Protein AF-A0A0N4ZTX1-F1 (afdb_monomer_lite)

Secondary structure (DSSP, 8-state):
--GGGS-HHHHHHHHTTS-HHHHHHHHTT-HHHHHHHHHTHHHHTTEEEEEEEEEE-SS-EEEEEEEEEEETTEEEEEEEEEEE-SHHHHHHHHHH--GGG--EEEEEESSS-HHHHHHHTT--GGG--EEEEEEEEEESS--TTHHHHHHHTTS-EEEEEEEEEEE-TTS-EEEEEEEEE-TT---HHHHHHHHHHHHHEEEE-SSTT-TTSTTS---EE-GGG-EESSHHHHHHHHHHHHTT-HHHHHHHHH---HHHHHHHHHT-TT--HHHHHHHHHHHHHHHHHHHTTSTTHHHHHHHTTB-TTS-BPEEEE-S--TTTS-EEEE---SSS---EEEESS--HHHHHHHHHHHHHHHHHHHHHHTT-

InterPro domains:
  IPR001810 F-box domain [PF00646] (4-36)
  IPR001810 F-box domain [PS50181] (1-47)
  IPR012816 NADAR [PF08719] (211-360)
  IPR012816 NADAR [cd15457] (193-358)
  IPR036047 F-box-like domain superfamily [SSF81383] (3-50)
  IPR037238 YbiA-like superfamily [G3DSA:1.10.357.40] (193-372)
  IPR037238 YbiA-like superfamily [SSF143990] (198-360)

Foldseek 3Di:
DDPVPDDLVVVLVLLLLADPVVLVVQLVPDVVSVCSCVVCVLVSNQWAFAEWEWADDPQKIKIKTWTWGPDDPDTDIDIDIDIPPDLVSVLSNLQGHQLQRYQEYEYHEAALCPNVVVSCPPRQLCSNAYLRYEYEYEYQYNNPCVLVNCVSNQDNHQKYWYWHWHQDPVRDTHTLFIDIDHGDPSFSVQVVLSVVVRVQAAEDALDQPDLLHQLDQDFFQDPPRQTDRGLLLQLLLVLLVVQVVVVLNVVSSVDPDSVVNVVSSVVRPNDDPVSCVVCNLVSSLVSVLRSCVDPPNVVCLQPSQQDPVRDGHFYAHCHCPLAQGWPQDQDDDPDDDTDRDRHRPHNSSRVSSVVSNVVSVVVVVVVVVVVD

Sequence (372 aa):
MTLDALPDEILLKIMGYLDGENCHNMSSMNKNFYNLYYNNFDIINKYIISTIIVEENLKNFLVTTSYVRRASRLNKYCTSKFNLENECTFRNLMKHVAYSNLDVFKILLNGNGEFFFDKLSPIDLSRLNGINLKLIIKTLERPNKLLNFLSSCQLSFNNISIEKYGLNEVGKIKDEFYVDIGLGCSDMDLFTNTIKFHELNIIYRNISDSLFSNLYPALLIGRFGVTFTCVEQMFQHRKAMHFKDYETATQIMDCTYPTKIIEMGKLARNYIDAKWNVVRENIMMEALKIKFKMSPFKEAIINYPIRNDGEIRTFLEGSGNKFWGTTIRTSGGLFGTEKIQVCGIKNVMGKMMDSIRENIVFKKKKKSHNNN

pLDDT: mean 71.55, std 16.0, range [30.88, 97.69]

Structure (mmCIF, N/CA/C/O backbone):
data_AF-A0A0N4ZTX1-F1
#
_entry.id   AF-A0A0N4ZTX1-F1
#
loop_
_atom_site.group_PDB
_atom_site.id
_atom_site.type_symbol
_atom_site.label_atom_id
_atom_site.label_alt_id
_atom_site.label_comp_id
_atom_site.label_asym_id
_atom_site.label_entity_id
_atom_site.label_seq_id
_atom_site.pdbx_PDB_ins_code
_atom_site.Cartn_x
_atom_site.Cartn_y
_atom_site.Cartn_z
_atom_site.occupancy
_atom_site.B_iso_or_equiv
_atom_site.auth_seq_id
_atom_site.auth_comp_id
_atom_site.auth_asym_id
_atom_site.auth_atom_id
_atom_site.pdbx_PDB_model_num
ATOM 1 N N . MET A 1 1 ? -33.036 11.342 36.923 1.00 45.50 1 MET A N 1
ATOM 2 C CA . MET A 1 1 ? -33.639 9.994 36.883 1.00 45.50 1 MET A CA 1
ATOM 3 C C . MET A 1 1 ? -32.587 9.031 37.398 1.00 45.50 1 MET A C 1
ATOM 5 O O . MET A 1 1 ? -31.468 9.087 36.903 1.00 45.50 1 MET A O 1
ATOM 9 N N . THR A 1 2 ? -32.875 8.277 38.452 1.00 45.75 2 THR A N 1
ATOM 10 C CA . THR A 1 2 ? -31.933 7.303 39.020 1.00 45.75 2 THR A CA 1
ATOM 11 C C . THR A 1 2 ? -31.980 6.006 38.198 1.00 45.75 2 THR A C 1
ATOM 13 O O . THR A 1 2 ? -32.962 5.759 37.498 1.00 45.75 2 THR A O 1
ATOM 16 N N . LEU A 1 3 ? -30.895 5.221 38.183 1.00 40.59 3 LEU A N 1
ATOM 17 C CA . LEU A 1 3 ? -30.750 4.049 37.300 1.00 40.59 3 LEU A CA 1
ATOM 18 C C . LEU A 1 3 ? -31.860 3.007 37.528 1.00 40.59 3 LEU A C 1
ATOM 20 O O . LEU A 1 3 ? -32.370 2.414 36.590 1.00 40.59 3 LEU A O 1
ATOM 24 N N . ASP A 1 4 ? -32.269 2.845 38.776 1.00 52.56 4 ASP A N 1
ATOM 25 C CA . ASP A 1 4 ? -33.361 2.009 39.275 1.00 52.56 4 ASP A CA 1
ATOM 26 C C . ASP A 1 4 ? -34.774 2.496 38.905 1.00 52.56 4 ASP A C 1
ATOM 28 O O . ASP A 1 4 ? -35.731 1.746 39.078 1.00 52.56 4 ASP A O 1
ATOM 32 N N . ALA A 1 5 ? -34.917 3.710 38.366 1.00 54.09 5 ALA A N 1
ATOM 33 C CA . ALA A 1 5 ? -36.181 4.225 37.836 1.00 54.09 5 ALA A CA 1
ATOM 34 C C . ALA A 1 5 ? -36.370 3.937 36.332 1.00 54.09 5 ALA A C 1
ATOM 36 O O . ALA A 1 5 ? -37.375 4.347 35.747 1.00 54.09 5 ALA A O 1
ATOM 37 N N . LEU A 1 6 ? -35.399 3.283 35.682 1.00 45.78 6 LEU A N 1
ATOM 38 C CA . LEU A 1 6 ? -35.511 2.879 34.282 1.00 45.78 6 LEU A CA 1
ATOM 39 C C . LEU A 1 6 ? -36.397 1.629 34.131 1.00 45.78 6 LEU A C 1
ATOM 41 O O . LEU A 1 6 ? -36.390 0.769 35.007 1.00 45.78 6 LEU A O 1
ATOM 45 N N . PRO A 1 7 ? -37.108 1.478 32.998 1.00 63.28 7 PRO A N 1
ATOM 46 C CA . PRO A 1 7 ? -37.838 0.254 32.685 1.00 63.28 7 PRO A CA 1
ATOM 47 C C . PRO A 1 7 ? -36.931 -0.984 32.660 1.00 63.28 7 PRO A C 1
ATOM 49 O O . PRO A 1 7 ? -35.831 -0.941 32.101 1.00 63.28 7 PRO A O 1
ATOM 52 N N . ASP A 1 8 ? -37.443 -2.108 33.159 1.00 60.09 8 ASP A N 1
ATOM 53 C CA . ASP A 1 8 ? -36.742 -3.398 33.231 1.00 60.09 8 ASP A CA 1
ATOM 54 C C . ASP A 1 8 ? -36.142 -3.842 31.890 1.00 60.09 8 ASP A C 1
ATOM 56 O O . ASP A 1 8 ? -35.043 -4.385 31.846 1.00 60.09 8 ASP A O 1
ATOM 60 N N . GLU A 1 9 ? -36.811 -3.561 30.768 1.00 60.12 9 GLU A N 1
ATOM 61 C CA . GLU A 1 9 ? -36.303 -3.900 29.432 1.00 60.12 9 GLU A CA 1
ATOM 62 C C . GLU A 1 9 ? -35.021 -3.122 29.072 1.00 60.12 9 GLU A C 1
ATOM 64 O O . GLU A 1 9 ? -34.116 -3.649 28.419 1.00 60.12 9 GLU A O 1
ATOM 69 N N . ILE A 1 10 ? -34.922 -1.865 29.515 1.00 50.19 10 ILE A N 1
ATOM 70 C CA . ILE A 1 10 ? -33.733 -1.028 29.324 1.00 50.19 10 ILE A CA 1
ATOM 71 C C . ILE A 1 10 ? -32.628 -1.489 30.275 1.00 50.19 10 ILE A C 1
ATOM 73 O O . ILE A 1 10 ? -31.477 -1.611 29.857 1.00 50.19 10 ILE A O 1
ATOM 77 N N . LEU A 1 11 ? -32.973 -1.814 31.521 1.00 59.00 11 LEU A N 1
ATOM 78 C CA . LEU A 1 11 ? -32.031 -2.344 32.505 1.00 59.00 11 LEU A CA 1
ATOM 79 C C . LEU A 1 11 ? -31.452 -3.698 32.088 1.00 59.00 11 LEU A C 1
ATOM 81 O O . LEU A 1 11 ? -30.245 -3.886 32.177 1.00 59.00 11 LEU A O 1
ATOM 85 N N . LEU A 1 12 ? -32.262 -4.603 31.538 1.00 66.88 12 LEU A N 1
ATOM 86 C CA . LEU A 1 12 ? -31.797 -5.885 31.002 1.00 66.88 12 LEU A CA 1
ATOM 87 C C . LEU A 1 12 ? -30.882 -5.715 29.794 1.00 66.88 12 LEU A C 1
ATOM 89 O O . LEU A 1 12 ? -29.890 -6.433 29.676 1.00 66.88 12 LEU A O 1
ATOM 93 N N . LYS A 1 13 ? -31.175 -4.746 28.917 1.00 61.38 13 LYS A N 1
ATOM 94 C CA . LYS A 1 13 ? -30.257 -4.374 27.834 1.00 61.38 13 LYS A CA 1
ATOM 95 C C . LYS A 1 13 ? -28.930 -3.887 28.408 1.00 61.38 13 LYS A C 1
ATOM 97 O O . LYS A 1 13 ? -27.899 -4.376 27.972 1.00 61.38 13 LYS A O 1
ATOM 102 N N . ILE A 1 14 ? -28.953 -2.992 29.400 1.00 61.06 14 ILE A N 1
ATOM 103 C CA . ILE A 1 14 ? -27.750 -2.482 30.079 1.00 61.06 14 ILE A CA 1
ATOM 104 C C . ILE A 1 14 ? -26.953 -3.626 30.718 1.00 61.06 14 ILE A C 1
ATOM 106 O O . ILE A 1 14 ? -25.754 -3.719 30.481 1.00 61.06 14 ILE A O 1
ATOM 110 N N . MET A 1 15 ? -27.609 -4.526 31.454 1.00 66.62 15 MET A N 1
ATOM 111 C CA . MET A 1 15 ? -26.981 -5.690 32.091 1.00 66.62 15 MET A CA 1
ATOM 112 C C . MET A 1 15 ? -26.387 -6.660 31.076 1.00 66.62 15 MET A C 1
ATOM 114 O O . MET A 1 15 ? -25.297 -7.166 31.291 1.00 66.62 15 MET A O 1
ATOM 118 N N . GLY A 1 16 ? -27.040 -6.864 29.931 1.00 64.25 16 GLY A N 1
ATOM 119 C CA . GLY A 1 16 ? -26.487 -7.664 28.837 1.00 64.25 16 GLY A CA 1
ATOM 120 C C . GLY A 1 16 ? -25.211 -7.089 28.205 1.00 64.25 16 GLY A C 1
ATOM 121 O O . GLY A 1 16 ? -24.551 -7.798 27.449 1.00 64.25 16 GLY A O 1
ATOM 122 N N . TYR A 1 17 ? -24.855 -5.830 28.493 1.00 55.81 17 TYR A N 1
ATOM 123 C CA . TYR A 1 17 ? -23.576 -5.227 28.099 1.00 55.81 17 TYR A CA 1
ATOM 124 C C . TYR A 1 17 ? -22.495 -5.327 29.180 1.00 55.81 17 TYR A C 1
ATOM 126 O O . TYR A 1 17 ? -21.353 -4.951 28.914 1.00 55.81 17 TYR A O 1
ATOM 134 N N . LEU A 1 18 ? -22.838 -5.798 30.382 1.00 58.00 18 LEU A N 1
ATOM 135 C CA . LEU A 1 18 ? -21.882 -5.991 31.462 1.00 58.00 18 LEU A CA 1
ATOM 136 C C . LEU A 1 18 ? -21.349 -7.425 31.437 1.00 58.00 18 LEU A C 1
ATOM 138 O O . LEU A 1 18 ? -22.095 -8.372 31.190 1.00 58.00 18 LEU A O 1
ATOM 142 N N . ASP A 1 19 ? -20.067 -7.603 31.743 1.00 53.75 19 ASP A N 1
ATOM 143 C CA . ASP A 1 19 ? -19.541 -8.929 32.062 1.00 53.75 19 ASP A CA 1
ATOM 144 C C . ASP A 1 19 ? -20.243 -9.554 33.291 1.00 53.75 19 ASP A C 1
ATOM 146 O O . ASP A 1 19 ? -20.924 -8.882 34.077 1.00 53.75 19 ASP A O 1
ATOM 150 N N . GLY A 1 20 ? -20.106 -10.875 33.443 1.00 58.50 20 GLY A N 1
ATOM 151 C CA . GLY A 1 20 ? -20.802 -11.627 34.494 1.00 58.50 20 GLY A CA 1
ATOM 152 C C . GLY A 1 20 ? -20.447 -11.171 35.914 1.00 58.50 20 GLY A C 1
ATOM 153 O O . GLY A 1 20 ? -21.294 -11.220 36.805 1.00 58.50 20 GLY A O 1
ATOM 154 N N . GLU A 1 21 ? -19.229 -10.667 36.123 1.00 59.12 21 GLU A N 1
ATOM 155 C CA . GLU A 1 21 ? -18.762 -10.158 37.415 1.00 59.12 21 GLU A CA 1
ATOM 156 C C . GLU A 1 21 ? -19.412 -8.809 37.756 1.00 59.12 21 GLU A C 1
ATOM 158 O O . GLU A 1 21 ? -19.938 -8.621 38.852 1.00 59.12 21 GLU A O 1
ATOM 163 N N . ASN A 1 22 ? -19.478 -7.884 36.798 1.00 62.19 22 ASN A N 1
ATOM 164 C CA . ASN A 1 22 ? -20.145 -6.598 36.967 1.00 62.19 22 ASN A CA 1
ATOM 165 C C . ASN A 1 22 ? -21.663 -6.747 37.086 1.00 62.19 22 ASN A C 1
ATOM 167 O O . ASN A 1 22 ? -22.275 -6.040 37.887 1.00 62.19 22 ASN A O 1
ATOM 171 N N . CYS A 1 23 ? -22.275 -7.685 36.358 1.00 66.00 23 CYS A N 1
ATOM 172 C CA . CYS A 1 23 ? -23.678 -8.039 36.566 1.00 66.00 23 CYS A CA 1
ATOM 173 C C . CYS A 1 23 ? -23.931 -8.551 37.987 1.00 66.00 23 CYS A C 1
ATOM 175 O O . CYS A 1 23 ? -24.900 -8.141 38.629 1.00 66.00 23 CYS A O 1
ATOM 177 N N . HIS A 1 24 ? -23.050 -9.419 38.491 1.00 62.69 24 HIS A N 1
ATOM 178 C CA . HIS A 1 24 ? -23.138 -9.934 39.851 1.00 62.69 24 HIS A CA 1
ATOM 179 C C . HIS A 1 24 ? -22.987 -8.809 40.885 1.00 62.69 24 HIS A C 1
ATOM 181 O O . HIS A 1 24 ? -23.810 -8.697 41.794 1.00 62.69 24 HIS A O 1
ATOM 187 N N . ASN A 1 25 ? -22.025 -7.904 40.699 1.00 72.44 25 ASN A N 1
ATOM 188 C CA . ASN A 1 25 ? -21.858 -6.734 41.562 1.00 72.44 25 ASN A CA 1
ATOM 189 C C . ASN A 1 25 ? -23.091 -5.820 41.527 1.00 72.44 25 ASN A C 1
ATOM 191 O O . ASN A 1 25 ? -23.574 -5.398 42.577 1.00 72.44 25 ASN A O 1
ATOM 195 N N . MET A 1 26 ? -23.664 -5.567 40.348 1.00 69.25 26 MET A N 1
ATOM 196 C CA . MET A 1 26 ? -24.882 -4.764 40.212 1.00 69.25 26 MET A CA 1
ATOM 197 C C . MET A 1 26 ? -26.087 -5.420 40.900 1.00 69.25 26 MET A C 1
ATOM 199 O O . MET A 1 26 ? -26.902 -4.729 41.511 1.00 69.25 26 MET A O 1
ATOM 203 N N . SER A 1 27 ? -26.161 -6.755 40.886 1.00 70.88 27 SER A N 1
ATOM 204 C CA . SER A 1 27 ? -27.192 -7.516 41.602 1.00 70.88 27 SER A CA 1
ATOM 205 C C . SER A 1 27 ? -27.146 -7.310 43.124 1.00 70.88 27 SER A C 1
ATOM 207 O O . SER A 1 27 ? -28.166 -7.454 43.790 1.00 70.88 27 SER A O 1
ATOM 209 N N . SER A 1 28 ? -25.994 -6.914 43.679 1.00 76.88 28 SER A N 1
ATOM 210 C CA . SER A 1 28 ? -25.832 -6.637 45.112 1.00 76.88 28 SER A CA 1
ATOM 211 C C . SER A 1 28 ? -26.247 -5.219 45.527 1.00 76.88 28 SER A C 1
ATOM 213 O O . SER A 1 28 ? -26.374 -4.944 46.717 1.00 76.88 28 SER A O 1
ATOM 215 N N . MET A 1 29 ? -26.497 -4.318 44.567 1.00 77.56 29 MET A N 1
ATOM 216 C CA . MET A 1 29 ? -26.801 -2.909 44.849 1.00 77.56 29 MET A CA 1
ATOM 217 C C . MET A 1 29 ? -28.202 -2.698 45.424 1.00 77.56 29 MET A C 1
ATOM 219 O O . MET A 1 29 ? -28.383 -1.874 46.318 1.00 77.56 29 MET A O 1
ATOM 223 N N . ASN A 1 30 ? -29.209 -3.406 44.904 1.00 79.06 30 ASN A N 1
ATOM 224 C CA . ASN A 1 30 ? -30.562 -3.384 45.451 1.00 79.06 30 ASN A CA 1
ATOM 225 C C . ASN A 1 30 ? -31.364 -4.629 45.037 1.00 79.06 30 ASN A C 1
ATOM 227 O O . ASN A 1 30 ? -30.989 -5.385 44.140 1.00 79.06 30 ASN A O 1
ATOM 231 N N . LYS A 1 31 ? -32.523 -4.806 45.679 1.00 73.94 31 LYS A N 1
ATOM 232 C CA . LYS A 1 31 ? -33.408 -5.958 45.465 1.00 73.94 31 LYS A CA 1
ATOM 233 C C . LYS A 1 31 ? -33.994 -6.028 44.046 1.00 73.94 31 LYS A C 1
ATOM 235 O O . LYS A 1 31 ? -34.274 -7.125 43.572 1.00 73.94 31 LYS A O 1
ATOM 240 N N . ASN A 1 32 ? -34.164 -4.891 43.366 1.00 73.44 32 ASN A N 1
ATOM 241 C CA . ASN A 1 32 ? -34.679 -4.863 41.998 1.00 73.44 32 ASN A CA 1
ATOM 242 C C . ASN A 1 32 ? -33.646 -5.439 41.017 1.00 73.44 32 ASN A C 1
ATOM 244 O O . ASN A 1 32 ? -33.947 -6.380 40.291 1.00 73.44 32 ASN A O 1
ATOM 248 N N . PHE A 1 33 ? -32.394 -4.974 41.077 1.00 70.44 33 PHE A N 1
ATOM 249 C CA . PHE A 1 33 ? -31.295 -5.501 40.262 1.00 70.44 33 PHE A CA 1
ATOM 250 C C . PHE A 1 33 ? -30.951 -6.951 40.587 1.00 70.44 33 PHE A C 1
ATOM 252 O O . PHE A 1 33 ? -30.633 -7.710 39.673 1.00 70.44 33 PHE A O 1
ATOM 259 N N . TYR A 1 34 ? -31.059 -7.351 41.857 1.00 73.88 34 TYR A N 1
ATOM 260 C CA . TYR A 1 34 ? -30.950 -8.753 42.255 1.00 73.88 34 TYR A CA 1
ATOM 261 C C . TYR A 1 34 ? -31.954 -9.617 41.484 1.00 73.88 34 TYR A C 1
ATOM 263 O O . TYR A 1 34 ? -31.572 -10.539 40.764 1.00 73.88 34 TYR A O 1
ATOM 271 N N . ASN A 1 35 ? -33.240 -9.273 41.570 1.00 73.50 35 ASN A N 1
ATOM 272 C CA . ASN A 1 35 ? -34.296 -10.018 40.893 1.00 73.50 35 ASN A CA 1
ATOM 273 C C . ASN A 1 35 ? -34.131 -9.974 39.370 1.00 73.50 35 ASN A C 1
ATOM 275 O O . ASN A 1 35 ? -34.282 -11.001 38.714 1.00 73.50 35 ASN A O 1
ATOM 279 N N . LEU A 1 36 ? -33.769 -8.819 38.804 1.00 72.69 36 LEU A N 1
ATOM 280 C CA . LEU A 1 36 ? -33.535 -8.672 37.369 1.00 72.69 36 LEU A CA 1
ATOM 281 C C . LEU A 1 36 ? -32.410 -9.591 36.879 1.00 72.69 36 LEU A C 1
ATOM 283 O O . LEU A 1 36 ? -32.586 -10.276 35.872 1.00 72.69 36 LEU A O 1
ATOM 287 N N . TYR A 1 37 ? -31.285 -9.632 37.604 1.00 69.12 37 TYR A N 1
ATOM 288 C CA . TYR A 1 37 ? -30.135 -10.473 37.282 1.00 69.12 37 TYR A CA 1
ATOM 289 C C . TYR A 1 37 ? -30.487 -11.955 37.344 1.00 69.12 37 TYR A C 1
ATOM 291 O O . TYR A 1 37 ? -30.299 -12.665 36.363 1.00 69.12 37 TYR A O 1
ATOM 299 N N . TYR A 1 38 ? -31.016 -12.427 38.476 1.00 67.50 38 TYR A N 1
ATOM 300 C CA . TYR A 1 38 ? -31.238 -13.857 38.686 1.00 67.50 38 TYR A CA 1
ATOM 301 C C . TYR A 1 38 ? -32.402 -14.400 37.847 1.00 67.50 38 TYR A C 1
ATOM 303 O O . TYR A 1 38 ? -32.284 -15.494 37.298 1.00 67.50 38 TYR A O 1
ATOM 311 N N . ASN A 1 39 ? -33.470 -13.620 37.634 1.00 74.38 39 ASN A N 1
ATOM 312 C CA . ASN A 1 39 ? -34.587 -14.032 36.770 1.00 74.38 39 ASN A CA 1
ATOM 313 C C . ASN A 1 39 ? -34.208 -14.073 35.283 1.00 74.38 39 ASN A C 1
ATOM 315 O O . ASN A 1 39 ? -34.899 -14.703 34.486 1.00 74.38 39 ASN A O 1
ATOM 319 N N . ASN A 1 40 ? -33.116 -13.407 34.901 1.00 67.12 40 ASN A N 1
ATOM 320 C CA . ASN A 1 40 ? -32.643 -13.336 33.523 1.00 67.12 40 ASN A CA 1
ATOM 321 C C . ASN A 1 40 ? -31.198 -13.832 33.390 1.00 67.12 40 ASN A C 1
ATOM 323 O O . ASN A 1 40 ? -30.544 -13.537 32.392 1.00 67.12 40 ASN A O 1
ATOM 327 N N . PHE A 1 41 ? -30.697 -14.606 34.356 1.00 61.75 41 PHE A N 1
ATOM 328 C CA . PHE A 1 41 ? -29.294 -15.027 34.430 1.00 61.75 41 PHE A CA 1
ATOM 329 C C . PHE A 1 41 ? -28.859 -15.769 33.163 1.00 61.75 41 PHE A C 1
ATOM 331 O O . PHE A 1 41 ? -27.823 -15.465 32.573 1.00 61.75 41 PHE A O 1
ATOM 338 N N . ASP A 1 42 ? -29.711 -16.677 32.684 1.00 52.41 42 ASP A N 1
ATOM 339 C CA . ASP A 1 42 ? -29.496 -17.440 31.452 1.00 52.41 42 ASP A CA 1
ATOM 340 C C . ASP A 1 42 ? -29.511 -16.578 30.190 1.00 52.41 42 ASP A C 1
ATOM 342 O O . ASP A 1 42 ? -29.004 -16.996 29.153 1.00 52.41 42 ASP A O 1
ATOM 346 N N . ILE A 1 43 ? -30.143 -15.408 30.239 1.00 56.38 43 ILE A N 1
ATOM 347 C CA . ILE A 1 43 ? -30.206 -14.451 29.135 1.00 56.38 43 ILE A CA 1
ATOM 348 C C . ILE A 1 43 ? -28.959 -13.566 29.191 1.00 56.38 43 ILE A C 1
ATOM 350 O O . ILE A 1 43 ? -28.273 -13.434 28.186 1.00 56.38 43 ILE A O 1
ATOM 354 N N . ILE A 1 44 ? -28.627 -13.040 30.368 1.00 60.06 44 ILE A N 1
ATOM 355 C CA . ILE A 1 44 ? -27.514 -12.119 30.616 1.00 60.06 44 ILE A CA 1
ATOM 356 C C . ILE A 1 44 ? -26.161 -12.805 30.370 1.00 60.06 44 ILE A C 1
ATOM 358 O O . ILE A 1 44 ? -25.356 -12.303 29.593 1.00 60.06 44 ILE A O 1
ATOM 362 N N . ASN A 1 45 ? -25.942 -14.011 30.904 1.00 55.69 45 ASN A N 1
ATOM 363 C CA . ASN A 1 45 ? -24.683 -14.753 30.734 1.00 55.69 45 ASN A CA 1
ATOM 364 C C . ASN A 1 45 ? -24.564 -15.517 29.397 1.00 55.69 45 ASN A C 1
ATOM 366 O O . ASN A 1 45 ? -23.567 -16.201 29.155 1.00 55.69 45 ASN A O 1
ATOM 370 N N . LYS A 1 46 ? -25.560 -15.427 28.499 1.00 56.16 46 LYS A N 1
ATOM 371 C CA . LYS A 1 46 ? -25.514 -16.058 27.163 1.00 56.16 46 LYS A CA 1
ATOM 372 C C . LYS A 1 46 ? -24.915 -15.186 26.075 1.00 56.16 46 LYS A C 1
ATOM 374 O O . LYS A 1 46 ? -24.686 -15.723 24.987 1.00 56.16 46 LYS A O 1
ATOM 379 N N . TYR A 1 47 ? -24.732 -13.894 26.325 1.00 55.53 47 TYR A N 1
ATOM 380 C CA . TYR A 1 47 ? -24.311 -12.938 25.313 1.00 55.53 47 TYR A CA 1
ATOM 381 C C . TYR A 1 47 ? -22.856 -12.553 25.517 1.00 55.53 47 TYR A C 1
ATOM 383 O O . TYR A 1 47 ? -22.496 -11.860 26.458 1.00 55.53 47 TYR A O 1
ATOM 391 N N . ILE A 1 48 ? -22.017 -13.018 24.599 1.00 63.66 48 ILE A N 1
ATOM 392 C CA . ILE A 1 48 ? -20.622 -12.602 24.516 1.00 63.66 48 ILE A CA 1
ATOM 393 C C . ILE A 1 48 ? -20.522 -11.635 23.343 1.00 63.66 48 ILE A C 1
ATOM 395 O O . ILE A 1 48 ? -20.818 -12.020 22.208 1.00 63.66 48 ILE A O 1
ATOM 399 N N . ILE A 1 49 ? -20.145 -10.385 23.617 1.00 66.88 49 ILE A N 1
ATOM 400 C CA . ILE A 1 49 ? -19.906 -9.383 22.576 1.00 66.88 49 ILE A CA 1
ATOM 401 C C . ILE A 1 49 ? -18.612 -9.758 21.861 1.00 66.88 49 ILE A C 1
ATOM 403 O O . ILE A 1 49 ? -17.533 -9.664 22.435 1.00 66.88 49 ILE A O 1
ATOM 407 N N . SER A 1 50 ? -18.732 -10.176 20.605 1.00 72.12 50 SER A N 1
ATOM 408 C CA . SER A 1 50 ? -17.598 -10.578 19.771 1.00 72.12 50 SER A CA 1
ATOM 409 C C . SER A 1 50 ? -17.102 -9.433 18.892 1.00 72.12 50 SER A C 1
ATOM 411 O O . SER A 1 50 ? -15.955 -9.423 18.453 1.00 72.12 50 SER A O 1
ATOM 413 N N . THR A 1 51 ? -17.958 -8.453 18.589 1.00 74.00 51 THR A N 1
ATOM 414 C CA . THR A 1 51 ? -17.589 -7.343 17.706 1.00 74.00 51 THR A CA 1
ATOM 415 C C . THR A 1 51 ? -18.233 -6.040 18.137 1.00 74.00 51 THR A C 1
ATOM 417 O O . THR A 1 51 ? -19.436 -5.995 18.393 1.00 74.00 51 THR A O 1
ATOM 420 N N . ILE A 1 52 ? -17.441 -4.972 18.137 1.00 77.81 52 ILE A N 1
ATOM 421 C CA . ILE A 1 52 ? -17.901 -3.594 18.297 1.00 77.81 52 ILE A CA 1
ATOM 422 C C . ILE A 1 52 ? -17.465 -2.817 17.057 1.00 77.81 52 ILE A C 1
ATOM 424 O O . ILE A 1 52 ? -16.287 -2.811 16.709 1.00 77.81 52 ILE A O 1
ATOM 428 N N . ILE A 1 53 ? -18.410 -2.162 16.389 1.00 76.00 53 ILE A N 1
ATOM 429 C CA . ILE A 1 53 ? -18.149 -1.224 15.295 1.00 76.00 53 ILE A CA 1
ATOM 430 C C . ILE A 1 53 ? -18.672 0.139 15.727 1.00 76.00 53 ILE A C 1
ATOM 432 O O . ILE A 1 53 ? -19.841 0.247 16.086 1.00 76.00 53 ILE A O 1
ATOM 436 N N . VAL A 1 54 ? -17.827 1.161 15.681 1.00 79.44 54 VAL A N 1
ATOM 437 C CA . VAL A 1 54 ? -18.194 2.554 15.944 1.00 79.44 54 VAL A CA 1
ATOM 438 C C . VAL A 1 54 ? -18.075 3.336 14.648 1.00 79.44 54 VAL A C 1
ATOM 440 O O . VAL A 1 54 ? -17.007 3.352 14.045 1.00 79.44 54 VAL A O 1
ATOM 443 N N . GLU A 1 55 ? -19.155 3.986 14.233 1.00 79.12 55 GLU A N 1
ATOM 444 C CA . GLU A 1 55 ? -19.200 4.831 13.040 1.00 79.12 55 GLU A CA 1
ATOM 445 C C . GLU A 1 55 ? -19.468 6.277 13.449 1.00 79.12 55 GLU A C 1
ATOM 447 O O . GLU A 1 55 ? -20.494 6.579 14.060 1.00 79.12 55 GLU A O 1
ATOM 452 N N . GLU A 1 56 ? -18.532 7.172 13.146 1.00 75.69 56 GLU A N 1
ATOM 453 C CA . GLU A 1 56 ? -18.655 8.607 13.386 1.00 75.69 56 GLU A CA 1
ATOM 454 C C . GLU A 1 56 ? -19.582 9.240 12.349 1.00 75.69 56 GLU A C 1
ATOM 456 O O . GLU A 1 56 ? -19.316 9.207 11.155 1.00 75.69 56 GLU A O 1
ATOM 461 N N . ASN A 1 57 ? -20.656 9.870 12.805 1.00 69.81 57 ASN A N 1
ATOM 462 C CA . ASN A 1 57 ? -21.511 10.754 12.019 1.00 69.81 57 ASN A CA 1
ATOM 463 C C . ASN A 1 57 ? -21.260 12.207 12.449 1.00 69.81 57 ASN A C 1
ATOM 465 O O . ASN A 1 57 ? -20.696 12.442 13.512 1.00 69.81 57 ASN A O 1
ATOM 469 N N . LEU A 1 58 ? -21.738 13.184 11.666 1.00 59.91 58 LEU A N 1
ATOM 470 C CA . LEU A 1 58 ? -21.457 14.627 11.824 1.00 59.91 58 LEU A CA 1
ATOM 471 C C . LEU A 1 58 ? -21.436 15.166 13.274 1.00 59.91 58 LEU A C 1
ATOM 473 O O . LEU A 1 58 ? -20.690 16.104 13.539 1.00 59.91 58 LEU A O 1
ATOM 477 N N . LYS A 1 59 ? -22.248 14.617 14.196 1.00 61.53 59 LYS A N 1
ATOM 478 C CA . LYS A 1 59 ? -22.228 14.941 15.642 1.00 61.53 59 LYS A CA 1
ATOM 479 C C . LYS A 1 59 ? -22.527 13.765 16.587 1.00 61.53 59 LYS A C 1
ATOM 481 O O . LYS A 1 59 ? -22.660 13.979 17.786 1.00 61.53 59 LYS A O 1
ATOM 486 N N . ASN A 1 60 ? -22.664 12.543 16.074 1.00 65.00 60 ASN A N 1
ATOM 487 C CA . ASN A 1 60 ? -23.121 11.369 16.831 1.00 65.00 60 ASN A CA 1
ATOM 488 C C . ASN A 1 60 ? -22.324 10.137 16.409 1.00 65.00 60 ASN A C 1
ATOM 490 O O . ASN A 1 60 ? -21.718 10.136 15.344 1.00 65.00 60 ASN A O 1
ATOM 494 N N . PHE A 1 61 ? -22.389 9.062 17.189 1.00 66.44 61 PHE A N 1
ATOM 495 C CA . PHE A 1 61 ? -21.817 7.778 16.785 1.00 66.44 61 PHE A CA 1
ATOM 496 C C . PHE A 1 61 ? -22.912 6.737 16.609 1.00 66.44 61 PHE A C 1
ATOM 498 O O . PHE A 1 61 ? -23.824 6.655 17.430 1.00 66.44 61 PHE A O 1
ATOM 505 N N . LEU A 1 62 ? -22.813 5.924 15.565 1.00 66.44 62 LEU A N 1
ATOM 506 C CA . LEU A 1 62 ? -23.591 4.700 15.449 1.00 66.44 62 LEU A CA 1
ATOM 507 C C . LEU A 1 62 ? -22.724 3.547 15.943 1.00 66.44 62 LEU A C 1
ATOM 509 O O . LEU A 1 62 ? -21.653 3.295 15.396 1.00 66.44 62 LEU A O 1
ATOM 513 N N . VAL A 1 63 ? -23.183 2.841 16.973 1.00 64.69 63 VAL A N 1
ATOM 514 C CA . VAL A 1 63 ? -22.498 1.639 17.451 1.00 64.69 63 VAL A CA 1
ATOM 515 C C . VAL A 1 63 ? -23.263 0.418 16.995 1.00 64.69 63 VAL A C 1
ATOM 517 O O . VAL A 1 63 ? -24.462 0.293 17.246 1.00 64.69 63 VAL A O 1
ATOM 520 N N . THR A 1 64 ? -22.550 -0.491 16.339 1.00 63.28 64 THR A N 1
ATOM 521 C CA . THR A 1 64 ? -23.039 -1.828 16.027 1.00 63.28 64 THR A CA 1
ATOM 522 C C . THR A 1 64 ? -22.303 -2.835 16.896 1.00 63.28 64 THR A C 1
ATOM 524 O O . THR A 1 64 ? -21.091 -3.000 16.765 1.00 63.28 64 THR A O 1
ATOM 527 N N . THR A 1 65 ? -23.028 -3.530 17.766 1.00 62.50 65 THR A N 1
ATOM 528 C CA . THR A 1 65 ? -22.493 -4.663 18.525 1.00 62.50 65 THR A CA 1
ATOM 529 C C . THR A 1 65 ? -22.968 -5.961 17.895 1.00 62.50 65 THR A C 1
ATOM 531 O O . THR A 1 65 ? -24.146 -6.112 17.570 1.00 62.50 65 THR A O 1
ATOM 534 N N . SER A 1 66 ? -22.051 -6.907 17.712 1.00 65.75 66 SER A N 1
ATOM 535 C CA . SER A 1 66 ? -22.402 -8.291 17.400 1.00 65.75 66 SER A CA 1
ATOM 536 C C . SER A 1 66 ? -22.117 -9.156 18.611 1.00 65.75 66 SER A C 1
ATOM 538 O O . SER A 1 66 ? -21.077 -9.002 19.255 1.00 65.75 66 SER A O 1
ATOM 540 N N . TYR A 1 67 ? -23.042 -10.055 18.920 1.00 65.88 67 TYR A N 1
ATOM 541 C CA . TYR A 1 67 ? -22.907 -10.963 20.047 1.00 65.88 67 TYR A CA 1
ATOM 542 C C . TYR A 1 67 ? -23.323 -12.378 19.669 1.00 65.88 67 TYR A C 1
ATOM 544 O O . TYR A 1 67 ? -24.222 -12.602 18.850 1.00 65.88 67 TYR A O 1
ATOM 552 N N . VAL A 1 68 ? -22.656 -13.344 20.293 1.00 58.78 68 VAL A N 1
ATOM 553 C CA . VAL A 1 68 ? -22.967 -14.762 20.139 1.00 58.78 68 VAL A CA 1
ATOM 554 C C . VAL A 1 68 ? -23.954 -15.146 21.226 1.00 58.78 68 VAL A C 1
ATOM 556 O O . VAL A 1 68 ? -23.632 -15.056 22.407 1.00 58.78 68 VAL A O 1
ATOM 559 N N . ARG A 1 69 ? -25.152 -15.594 20.833 1.00 56.25 69 ARG A N 1
ATOM 560 C CA . ARG A 1 69 ? -26.114 -16.203 21.758 1.00 56.25 69 ARG A CA 1
ATOM 561 C C . ARG A 1 69 ? -25.842 -17.699 21.844 1.00 56.25 69 ARG A C 1
ATOM 563 O O . ARG A 1 69 ? -26.098 -18.424 20.880 1.00 56.25 69 ARG A O 1
ATOM 570 N N . ARG A 1 70 ? -25.403 -18.189 23.006 1.00 52.53 70 ARG A N 1
ATOM 571 C CA . ARG A 1 70 ? -25.312 -19.640 23.260 1.00 52.53 70 ARG A CA 1
ATOM 572 C C . ARG A 1 70 ? -26.693 -20.233 23.551 1.00 52.53 70 ARG A C 1
ATOM 574 O O . ARG A 1 70 ? -27.044 -20.486 24.698 1.00 52.53 70 ARG A O 1
ATOM 581 N N . ALA A 1 71 ? -27.512 -20.452 22.527 1.00 46.47 71 ALA A N 1
ATOM 582 C CA . ALA A 1 71 ? -28.732 -21.250 22.651 1.00 46.47 71 ALA A CA 1
ATOM 583 C C . ALA A 1 71 ? -28.486 -22.644 22.056 1.00 46.47 71 ALA A C 1
ATOM 585 O O . ALA A 1 71 ? -28.150 -22.748 20.885 1.00 46.47 71 ALA A O 1
ATOM 586 N N . SER A 1 72 ? -28.608 -23.691 22.884 1.00 45.62 72 SER A N 1
ATOM 587 C CA . SER A 1 72 ? -28.728 -25.111 22.499 1.00 45.62 72 SER A CA 1
ATOM 588 C C . SER A 1 72 ? -28.120 -25.491 21.132 1.00 45.62 72 SER A C 1
ATOM 590 O O . SER A 1 72 ? -28.796 -25.443 20.106 1.00 45.62 72 SER A O 1
ATOM 592 N N . ARG A 1 73 ? -26.847 -25.912 21.141 1.00 48.16 73 ARG A N 1
ATOM 593 C CA . ARG A 1 73 ? -26.084 -26.514 20.021 1.00 48.16 73 ARG A CA 1
ATOM 594 C C . ARG A 1 73 ? -25.864 -25.671 18.748 1.00 48.16 73 ARG A C 1
ATOM 596 O O . ARG A 1 73 ? -25.086 -26.113 17.909 1.00 48.16 73 ARG A O 1
ATOM 603 N N . LEU A 1 74 ? -26.434 -24.470 18.609 1.00 46.88 74 LEU A N 1
ATOM 604 C CA . LEU A 1 74 ? -26.201 -23.582 17.459 1.00 46.88 74 LEU A CA 1
ATOM 605 C C . LEU A 1 74 ? -25.849 -22.162 17.925 1.00 46.88 74 LEU A C 1
ATOM 607 O O . LEU A 1 74 ? -26.655 -21.478 18.553 1.00 46.88 74 LEU A O 1
ATOM 611 N N . ASN A 1 75 ? -24.644 -21.695 17.587 1.00 51.62 75 ASN A N 1
ATOM 612 C CA . ASN A 1 75 ? -24.256 -20.300 17.797 1.00 51.62 75 ASN A CA 1
ATOM 613 C C . ASN A 1 75 ? -25.083 -19.411 16.861 1.00 51.62 75 ASN A C 1
ATOM 615 O O . ASN A 1 75 ? -24.911 -19.464 15.644 1.00 51.62 75 ASN A O 1
ATOM 619 N N . LYS A 1 76 ? -25.982 -18.592 17.417 1.00 52.50 76 LYS A N 1
ATOM 620 C CA . LYS A 1 76 ? -26.712 -17.582 16.643 1.00 52.50 76 LYS A CA 1
ATOM 621 C C . LYS A 1 76 ? -26.010 -16.235 16.794 1.00 52.50 76 LYS A C 1
ATOM 623 O O . LYS A 1 76 ? -25.888 -15.732 17.912 1.00 52.50 76 LYS A O 1
ATOM 628 N N . TYR A 1 77 ? -25.562 -15.676 15.673 1.00 56.41 77 TYR A N 1
ATOM 629 C CA . TYR A 1 77 ? -25.013 -14.325 15.603 1.00 56.41 77 TYR A CA 1
ATOM 630 C C . TYR A 1 77 ? -26.159 -13.321 15.524 1.00 56.41 77 TYR A C 1
ATOM 632 O O . TYR A 1 77 ? -27.028 -13.423 14.656 1.00 56.41 77 TYR A O 1
ATOM 640 N N . CYS A 1 78 ? -26.163 -12.363 16.441 1.00 56.62 78 CYS A N 1
ATOM 641 C CA . CYS A 1 78 ? -27.127 -11.274 16.470 1.00 56.62 78 CYS A CA 1
ATOM 642 C C . CYS A 1 78 ? -26.384 -9.940 16.393 1.00 56.62 78 CYS A C 1
ATOM 644 O O . CYS A 1 78 ? -25.267 -9.826 16.897 1.00 56.62 78 CYS A O 1
ATOM 646 N N . THR A 1 79 ? -27.020 -8.932 15.797 1.00 57.56 79 THR A N 1
ATOM 647 C CA . THR A 1 79 ? -26.478 -7.573 15.680 1.00 57.56 79 THR A CA 1
ATOM 648 C C . THR A 1 79 ? -27.449 -6.564 16.274 1.00 57.56 79 THR A C 1
ATOM 650 O O . THR A 1 79 ? -28.629 -6.582 15.921 1.00 57.56 79 THR A O 1
ATOM 653 N N . SER A 1 80 ? -26.953 -5.653 17.103 1.00 56.41 80 SER A N 1
ATOM 654 C CA . SER A 1 80 ? -27.709 -4.506 17.612 1.00 56.41 80 SER A CA 1
ATOM 655 C C . SER A 1 80 ? -27.068 -3.214 17.127 1.00 56.41 80 SER A C 1
ATOM 657 O O . SER A 1 80 ? -25.846 -3.102 17.120 1.00 56.41 80 SER A O 1
ATOM 659 N N . LYS A 1 81 ? -27.892 -2.237 16.736 1.00 57.78 81 LYS A N 1
ATOM 660 C CA . LYS A 1 81 ? -27.457 -0.895 16.333 1.00 57.78 81 LYS A CA 1
ATOM 661 C C . LYS A 1 81 ? -28.084 0.141 17.251 1.00 57.78 81 LYS A C 1
ATOM 663 O O . LYS A 1 81 ? -29.285 0.069 17.501 1.00 57.78 81 LYS A O 1
ATOM 668 N N . PHE A 1 82 ? -27.302 1.097 17.730 1.00 59.94 82 PHE A N 1
ATOM 669 C CA . PHE A 1 82 ? -27.824 2.193 18.540 1.00 59.94 82 PHE A CA 1
ATOM 670 C C . PHE A 1 82 ? -27.040 3.483 18.313 1.00 59.94 82 PHE A C 1
ATOM 672 O O . PHE A 1 82 ? -25.823 3.468 18.120 1.00 59.94 82 PHE A O 1
ATOM 679 N N . ASN A 1 83 ? -27.764 4.601 18.340 1.00 58.19 83 ASN A N 1
ATOM 680 C CA . ASN A 1 83 ? -27.178 5.932 18.285 1.00 58.19 83 ASN A CA 1
ATOM 681 C C . ASN A 1 83 ? -26.642 6.308 19.668 1.00 58.19 83 ASN A C 1
ATOM 683 O O . ASN A 1 83 ? -27.343 6.212 20.676 1.00 58.19 83 ASN A O 1
ATOM 687 N N . LEU A 1 84 ? -25.405 6.778 19.712 1.00 57.50 84 LEU A N 1
ATOM 688 C CA . LEU A 1 84 ? -24.816 7.411 20.880 1.00 57.50 84 LEU A CA 1
ATOM 689 C C . LEU A 1 84 ? -25.150 8.900 20.863 1.00 57.50 84 LEU A C 1
ATOM 691 O O . LEU A 1 84 ? -24.325 9.729 20.483 1.00 57.50 84 LEU A O 1
ATOM 695 N N . GLU A 1 85 ? -26.367 9.231 21.283 1.00 52.31 85 GLU A N 1
ATOM 696 C CA . GLU A 1 85 ? -26.726 10.612 21.633 1.00 52.31 85 GLU A CA 1
ATOM 697 C C . GLU A 1 85 ? -26.209 10.981 23.037 1.00 52.31 85 GLU A C 1
ATOM 699 O O . GLU A 1 85 ? -25.962 12.149 23.319 1.00 52.31 85 GLU A O 1
ATOM 704 N N . ASN A 1 86 ? -25.973 9.984 23.906 1.00 52.09 86 ASN A N 1
ATOM 705 C CA . ASN A 1 86 ? -25.604 10.170 25.312 1.00 52.09 86 ASN A CA 1
ATOM 706 C C . ASN A 1 86 ? -24.223 9.567 25.635 1.00 52.09 86 ASN A C 1
ATOM 708 O O . ASN A 1 86 ? -23.991 8.372 25.435 1.00 52.09 86 ASN A O 1
ATOM 712 N N . GLU A 1 87 ? -23.311 10.376 26.186 1.00 51.78 87 GLU A N 1
ATOM 713 C CA . GLU A 1 87 ? -21.923 9.987 26.514 1.00 51.78 87 GLU A CA 1
ATOM 714 C C . GLU A 1 87 ? -21.836 8.818 27.509 1.00 51.78 87 GLU A C 1
ATOM 716 O O . GLU A 1 87 ? -20.900 8.020 27.468 1.00 51.78 87 GLU A O 1
ATOM 721 N N . CYS A 1 88 ? -22.845 8.681 28.373 1.00 51.03 88 CYS A N 1
ATOM 722 C CA . CYS A 1 88 ? -22.916 7.647 29.403 1.00 51.03 88 CYS A CA 1
ATOM 723 C C . CYS A 1 88 ? -23.023 6.228 28.812 1.00 51.03 88 CYS A C 1
ATOM 725 O O . CYS A 1 88 ? -22.367 5.308 29.294 1.00 51.03 88 CYS A O 1
ATOM 727 N N . THR A 1 89 ? -23.778 6.037 27.724 1.00 54.62 89 THR A N 1
ATOM 728 C CA . THR A 1 89 ? -24.037 4.704 27.148 1.00 54.62 89 THR A CA 1
ATOM 729 C C . THR A 1 89 ? -22.782 4.087 26.532 1.00 54.62 89 THR A C 1
ATOM 731 O O . THR A 1 89 ? -22.517 2.902 26.723 1.00 54.62 89 THR A O 1
ATOM 734 N N . PHE A 1 90 ? -21.969 4.889 25.838 1.00 58.75 90 PHE A N 1
ATOM 735 C CA . PHE A 1 90 ? -20.700 4.419 25.277 1.00 58.75 90 PHE A CA 1
ATOM 736 C C . PHE A 1 90 ? -19.666 4.140 26.362 1.00 58.75 90 PHE A C 1
ATOM 738 O O . PHE A 1 90 ? -19.008 3.104 26.335 1.00 58.75 90 PHE A O 1
ATOM 745 N N . ARG A 1 91 ? -19.555 5.044 27.346 1.00 59.72 91 ARG A N 1
ATOM 746 C CA . ARG A 1 91 ? -18.662 4.863 28.494 1.00 59.72 91 ARG A CA 1
ATOM 747 C C . ARG A 1 91 ? -19.000 3.598 29.264 1.00 59.72 91 ARG A C 1
ATOM 749 O O . ARG A 1 91 ? -18.091 2.854 29.599 1.00 59.72 91 ARG A O 1
ATOM 756 N N . ASN A 1 92 ? -20.282 3.320 29.487 1.00 59.50 92 ASN A N 1
ATOM 757 C CA . ASN A 1 92 ? -20.715 2.104 30.169 1.00 59.50 92 ASN A CA 1
ATOM 758 C C . ASN A 1 92 ? -20.426 0.849 29.339 1.00 59.50 92 ASN A C 1
ATOM 760 O O . ASN A 1 92 ? -19.917 -0.118 29.895 1.00 59.50 92 ASN A O 1
ATOM 764 N N . LEU A 1 93 ? -20.659 0.876 28.020 1.00 63.75 93 LEU A N 1
ATOM 765 C CA . LEU A 1 93 ? -20.265 -0.225 27.136 1.00 63.75 93 LEU A CA 1
ATOM 766 C C . LEU A 1 93 ? -18.759 -0.501 27.260 1.00 63.75 93 LEU A C 1
ATOM 768 O O . LEU A 1 93 ? -18.360 -1.593 27.639 1.00 63.75 93 LEU A O 1
ATOM 772 N N . MET A 1 94 ? -17.915 0.501 27.015 1.00 64.94 94 MET A N 1
ATOM 773 C CA . MET A 1 94 ? -16.459 0.333 27.065 1.00 64.94 94 MET A CA 1
ATOM 774 C C . MET A 1 94 ? -15.948 0.016 28.483 1.00 64.94 94 MET A C 1
ATOM 776 O O . MET A 1 94 ? -14.940 -0.658 28.656 1.00 64.94 94 MET A O 1
ATOM 780 N N . LYS A 1 95 ? -16.630 0.452 29.541 1.00 62.09 95 LYS A N 1
ATOM 781 C CA . LYS A 1 95 ? -16.229 0.129 30.917 1.00 62.09 95 LYS A CA 1
ATOM 782 C C . LYS A 1 95 ? -16.462 -1.342 31.276 1.00 62.09 95 LYS A C 1
ATOM 784 O O . LYS A 1 95 ? -15.731 -1.873 32.113 1.00 62.09 95 LYS A O 1
ATOM 789 N N . HIS A 1 96 ? -17.476 -1.967 30.683 1.00 59.50 96 HIS A N 1
ATOM 790 C CA . HIS A 1 96 ? -18.002 -3.252 31.142 1.00 59.50 96 HIS A CA 1
ATOM 791 C C . HIS A 1 96 ? -17.947 -4.383 30.107 1.00 59.50 96 HIS A C 1
ATOM 793 O O . HIS A 1 96 ? -18.294 -5.519 30.426 1.00 59.50 96 HIS A O 1
ATOM 799 N N . VAL A 1 97 ? -17.480 -4.099 28.888 1.00 65.12 97 VAL A N 1
ATOM 800 C CA . VAL A 1 97 ? -17.136 -5.128 27.904 1.00 65.12 97 VAL A CA 1
ATOM 801 C C . VAL A 1 97 ? -15.948 -5.946 28.415 1.00 65.12 97 VAL A C 1
ATOM 803 O O . VAL A 1 97 ? -14.874 -5.411 28.687 1.00 65.12 97 VAL A O 1
ATOM 806 N N . ALA A 1 98 ? -16.122 -7.267 28.469 1.00 66.56 98 ALA A N 1
ATOM 807 C CA . ALA A 1 98 ? -15.021 -8.205 28.659 1.00 66.56 98 ALA A CA 1
ATOM 808 C C . ALA A 1 98 ? -14.166 -8.282 27.383 1.00 66.56 98 ALA A C 1
ATOM 810 O O . ALA A 1 98 ? -14.429 -9.087 26.489 1.00 66.56 98 ALA A O 1
ATOM 811 N N . TYR A 1 99 ? -13.134 -7.443 27.299 1.00 69.25 99 TYR A N 1
ATOM 812 C CA . TYR A 1 99 ? -12.257 -7.330 26.127 1.00 69.25 99 TYR A CA 1
ATOM 813 C C . TYR A 1 99 ? -11.524 -8.620 25.748 1.00 69.25 99 TYR A C 1
ATOM 815 O O . TYR A 1 99 ? -11.236 -8.835 24.574 1.00 69.25 99 TYR A O 1
ATOM 823 N N . SER A 1 100 ? -11.302 -9.518 26.709 1.00 66.25 100 SER A N 1
ATOM 824 C CA . SER A 1 100 ? -10.747 -10.856 26.474 1.00 66.25 100 SER A CA 1
ATOM 825 C C . SER A 1 100 ? -11.597 -11.720 25.535 1.00 66.25 100 SER A C 1
ATOM 827 O O . SER A 1 100 ? -11.073 -12.647 24.920 1.00 66.25 100 SER A O 1
ATOM 829 N N . ASN A 1 101 ? -12.889 -11.410 25.406 1.00 70.44 101 ASN A N 1
ATOM 830 C CA . ASN A 1 101 ? -13.827 -12.115 24.538 1.00 70.44 101 ASN A CA 1
ATOM 831 C C . ASN A 1 101 ? -14.159 -11.347 23.247 1.00 70.44 101 ASN A C 1
ATOM 833 O O . ASN A 1 101 ? -14.983 -11.810 22.456 1.00 70.44 101 ASN A O 1
ATOM 837 N N . LEU A 1 102 ? -13.569 -10.165 23.053 1.00 73.56 102 LEU A N 1
ATOM 838 C CA . LEU A 1 102 ? -13.813 -9.330 21.888 1.00 73.56 102 LEU A CA 1
ATOM 839 C C . LEU A 1 102 ? -12.864 -9.743 20.754 1.00 73.56 102 LEU A C 1
ATOM 841 O O . LEU A 1 102 ? -11.646 -9.647 20.887 1.00 73.56 102 LEU A O 1
ATOM 845 N N . ASP A 1 103 ? -13.420 -10.162 19.618 1.00 78.44 103 ASP A N 1
ATOM 846 C CA . ASP A 1 103 ? -12.632 -10.561 18.445 1.00 78.44 103 ASP A CA 1
ATOM 847 C C . ASP A 1 103 ? -12.237 -9.348 17.597 1.00 78.44 103 ASP A C 1
ATOM 849 O O . ASP A 1 103 ? -11.141 -9.284 17.038 1.00 78.44 103 ASP A O 1
ATOM 853 N N . VAL A 1 104 ? -13.150 -8.379 17.462 1.00 80.81 104 VAL A N 1
ATOM 854 C CA . VAL A 1 104 ? -12.975 -7.220 16.579 1.00 80.81 104 VAL A CA 1
ATOM 855 C C . VAL A 1 104 ? -13.492 -5.946 17.240 1.00 80.81 104 VAL A C 1
ATOM 857 O O . VAL A 1 104 ? -14.662 -5.851 17.612 1.00 80.81 104 VAL A O 1
ATOM 860 N N . PHE A 1 105 ? -12.644 -4.923 17.283 1.00 84.88 105 PHE A N 1
ATOM 861 C CA . PHE A 1 105 ? -13.032 -3.548 17.555 1.00 84.88 105 PHE A CA 1
ATOM 862 C C . PHE A 1 105 ? -12.717 -2.683 16.337 1.00 84.88 105 PHE A C 1
ATOM 864 O O . PHE A 1 105 ? -11.563 -2.519 15.954 1.00 84.88 105 PHE A O 1
ATOM 871 N N . LYS A 1 106 ? -13.753 -2.150 15.693 1.00 84.62 106 LYS A N 1
ATOM 872 C CA . LYS A 1 106 ? -13.634 -1.366 14.466 1.00 84.62 106 LYS A CA 1
ATOM 873 C C . LYS A 1 106 ? -14.135 0.056 14.684 1.00 84.62 106 LYS A C 1
ATOM 875 O O . LYS A 1 106 ? -15.220 0.252 15.216 1.00 84.62 106 LYS A O 1
ATOM 880 N N . ILE A 1 107 ? -13.368 1.035 14.230 1.00 85.00 107 ILE A N 1
ATOM 881 C CA . ILE A 1 107 ? -13.652 2.463 14.337 1.00 85.00 107 ILE A CA 1
ATOM 882 C C . ILE A 1 107 ? -13.643 3.033 12.916 1.00 85.00 107 ILE A C 1
ATOM 884 O O . ILE A 1 107 ? -12.689 2.833 12.169 1.00 85.00 107 ILE A O 1
ATOM 888 N N . LEU A 1 108 ? -14.725 3.695 12.527 1.00 82.00 108 LEU A N 1
ATOM 889 C CA . LEU A 1 108 ? -14.930 4.323 11.226 1.00 82.00 108 LEU A CA 1
ATOM 890 C C . LEU A 1 108 ? -15.109 5.828 11.457 1.00 82.00 108 LEU A C 1
ATOM 892 O O . LEU A 1 108 ? -16.120 6.248 12.011 1.00 82.00 108 LEU A O 1
ATOM 896 N N . LEU A 1 109 ? -14.108 6.617 11.075 1.00 81.69 109 LEU A N 1
ATOM 897 C CA . LEU A 1 109 ? -14.022 8.058 11.304 1.00 81.69 109 LEU A CA 1
ATOM 898 C C . LEU A 1 109 ? -14.267 8.818 9.999 1.00 81.69 109 LEU A C 1
ATOM 900 O O . LEU A 1 109 ? -13.672 8.509 8.964 1.00 81.69 109 LEU A O 1
ATOM 904 N N . ASN A 1 110 ? -15.114 9.844 10.063 1.00 74.00 110 ASN A N 1
ATOM 905 C CA . ASN A 1 110 ? -15.454 10.681 8.909 1.00 74.00 110 ASN A CA 1
ATOM 906 C C . ASN A 1 110 ? -14.579 11.946 8.805 1.00 74.00 110 ASN A C 1
ATOM 908 O O . ASN A 1 110 ? -14.722 12.723 7.865 1.00 74.00 110 ASN A O 1
ATOM 912 N N . GLY A 1 111 ? -13.653 12.142 9.742 1.00 72.44 111 GLY A N 1
ATOM 913 C CA . GLY A 1 111 ? -12.667 13.221 9.728 1.00 72.44 111 GLY A CA 1
ATOM 914 C C . GLY A 1 111 ? -11.380 12.785 10.415 1.00 72.44 111 GLY A C 1
ATOM 915 O O . GLY A 1 111 ? -10.953 11.645 10.270 1.00 72.44 111 GLY A O 1
ATOM 916 N N . ASN A 1 112 ? -10.761 13.675 11.188 1.00 69.50 112 ASN A N 1
ATOM 917 C CA . ASN A 1 112 ? -9.555 13.386 11.976 1.00 69.50 112 ASN A CA 1
ATOM 918 C C . ASN A 1 112 ? -9.846 12.633 13.303 1.00 69.50 112 ASN A C 1
ATOM 920 O O . ASN A 1 112 ? -8.935 12.411 14.107 1.00 69.50 112 ASN A O 1
ATOM 924 N N . GLY A 1 113 ? -11.109 12.275 13.560 1.00 74.75 113 GLY A N 1
ATOM 925 C CA . GLY A 1 113 ? -11.569 11.584 14.768 1.00 74.75 113 GLY A CA 1
ATOM 926 C C . GLY A 1 113 ? -11.467 12.387 16.062 1.00 74.75 113 GLY A C 1
ATOM 927 O O . GLY A 1 113 ? -11.544 11.798 17.137 1.00 74.75 113 GLY A O 1
ATOM 928 N N . GLU A 1 114 ? -11.265 13.705 16.001 1.00 77.25 114 GLU A N 1
ATOM 929 C CA . GLU A 1 114 ? -11.109 14.554 17.186 1.00 77.25 114 GLU A CA 1
ATOM 930 C C . GLU A 1 114 ? -12.293 14.414 18.149 1.00 77.25 114 GLU A C 1
ATOM 932 O O . GLU A 1 114 ? -12.091 14.126 19.329 1.00 77.25 114 GLU A O 1
ATOM 937 N N . PHE A 1 115 ? -13.516 14.479 17.617 1.00 75.06 115 PHE A N 1
ATOM 938 C CA . PHE A 1 115 ? -14.745 14.295 18.384 1.00 75.06 115 PHE A CA 1
ATOM 939 C C . PHE A 1 115 ? -14.830 12.905 19.037 1.00 75.06 115 PHE A C 1
ATOM 941 O O . PHE A 1 115 ? -15.240 12.786 20.191 1.00 75.06 115 PHE A O 1
ATOM 948 N N . PHE A 1 116 ? -14.408 11.849 18.334 1.00 79.00 116 PHE A N 1
ATOM 949 C CA . PHE A 1 116 ? -14.362 10.488 18.877 1.00 79.00 116 PHE A CA 1
ATOM 950 C C . PHE A 1 116 ? -13.367 10.347 20.030 1.00 79.00 116 PHE A C 1
ATOM 952 O O . PHE A 1 116 ? -13.731 9.880 21.113 1.00 79.00 116 PHE A O 1
ATOM 959 N N . PHE A 1 117 ? -12.118 10.762 19.816 1.00 79.62 117 PHE A N 1
ATOM 960 C CA . PHE A 1 117 ? -11.059 10.597 20.808 1.00 79.62 117 PHE A CA 1
ATOM 961 C C . PHE A 1 117 ? -11.289 11.457 22.057 1.00 79.62 117 PHE A C 1
ATOM 963 O O . PHE A 1 117 ? -10.954 11.016 23.155 1.00 79.62 117 PHE A O 1
ATOM 970 N N . ASP A 1 118 ? -11.920 12.627 21.930 1.00 77.62 118 ASP A N 1
ATOM 971 C CA . ASP A 1 118 ? -12.280 13.450 23.090 1.00 77.62 118 ASP A CA 1
ATOM 972 C C . ASP A 1 118 ? -13.324 12.786 23.984 1.00 77.62 118 ASP A C 1
ATOM 974 O O . ASP A 1 118 ? -13.206 12.825 25.209 1.00 77.62 118 ASP A O 1
ATOM 978 N N . LYS A 1 119 ? -14.306 12.093 23.398 1.00 72.75 119 LYS A N 1
ATOM 979 C CA . LYS A 1 119 ? -15.319 11.376 24.186 1.00 72.75 119 LYS A CA 1
ATOM 980 C C . LYS A 1 119 ? -14.777 10.152 24.916 1.00 72.75 119 LYS A C 1
ATOM 982 O O . LYS A 1 119 ? -15.368 9.745 25.924 1.00 72.75 119 LYS A O 1
ATOM 987 N N . LEU A 1 120 ? -13.674 9.583 24.429 1.00 69.88 120 LEU A N 1
ATOM 988 C CA . LEU A 1 120 ? -12.978 8.476 25.078 1.00 69.88 120 LEU A CA 1
ATOM 989 C C . LEU A 1 120 ? -12.231 8.901 26.342 1.00 69.88 120 LEU A C 1
ATOM 991 O O . LEU A 1 120 ? -12.014 8.056 27.195 1.00 69.88 120 LEU A O 1
ATOM 995 N N . SER A 1 121 ? -11.878 10.173 26.524 1.00 63.94 121 SER A N 1
ATOM 996 C CA . SER A 1 121 ? -11.309 10.642 27.793 1.00 63.94 121 SER A CA 1
ATOM 997 C C . SER A 1 121 ? -12.440 10.941 28.789 1.00 63.94 121 SER A C 1
ATOM 999 O O . SER A 1 121 ? -13.336 11.719 28.453 1.00 63.94 121 SER A O 1
ATOM 1001 N N . PRO A 1 122 ? -12.489 10.337 29.997 1.00 64.50 122 PRO A N 1
ATOM 1002 C CA . PRO A 1 122 ? -11.408 9.698 30.749 1.00 64.50 122 PRO A CA 1
ATOM 1003 C C . PRO A 1 122 ? -11.589 8.172 30.901 1.00 64.50 122 PRO A C 1
ATOM 1005 O O . PRO A 1 122 ? -11.355 7.624 31.976 1.00 64.50 122 PRO A O 1
ATOM 1008 N N . ILE A 1 123 ? -12.093 7.475 29.881 1.00 69.81 123 ILE A N 1
ATOM 1009 C CA . ILE A 1 123 ? -12.222 6.013 29.916 1.00 69.81 123 ILE A CA 1
ATOM 1010 C C . ILE A 1 123 ? -10.825 5.412 30.078 1.00 69.81 123 ILE A C 1
ATOM 1012 O O . ILE A 1 123 ? -9.912 5.720 29.315 1.00 69.81 123 ILE A O 1
ATOM 1016 N N . ASP A 1 124 ? -10.676 4.535 31.066 1.00 71.25 124 ASP A N 1
ATOM 1017 C CA . ASP A 1 124 ? -9.468 3.739 31.228 1.00 71.25 124 ASP A CA 1
ATOM 1018 C C . ASP A 1 124 ? -9.401 2.678 30.122 1.00 71.25 124 ASP A C 1
ATOM 1020 O O . ASP A 1 124 ? -10.056 1.634 30.178 1.00 71.25 124 ASP A O 1
ATOM 1024 N N . LEU A 1 125 ? -8.630 2.991 29.083 1.00 73.75 125 LEU A N 1
ATOM 1025 C CA . LEU A 1 125 ? -8.438 2.138 27.918 1.00 73.75 125 LEU A CA 1
ATOM 1026 C C . LEU A 1 125 ? -7.402 1.035 28.147 1.00 73.75 125 LEU A C 1
ATOM 1028 O O . LEU A 1 125 ? -7.286 0.163 27.294 1.00 73.75 125 LEU A O 1
ATOM 1032 N N . SER A 1 126 ? -6.712 0.995 29.295 1.00 71.69 126 SER A N 1
ATOM 1033 C CA . SER A 1 126 ? -5.741 -0.071 29.601 1.00 71.69 126 SER A CA 1
ATOM 1034 C C . SER A 1 126 ? -6.370 -1.468 29.589 1.00 71.69 126 SER A C 1
ATOM 1036 O O . SER A 1 126 ? -5.697 -2.467 29.340 1.00 71.69 126 SER A O 1
ATOM 1038 N N . ARG A 1 127 ? -7.688 -1.532 29.810 1.00 69.69 127 ARG A N 1
ATOM 1039 C CA . ARG A 1 127 ? -8.486 -2.758 29.743 1.00 69.69 127 ARG A CA 1
ATOM 1040 C C . ARG A 1 127 ? -8.728 -3.252 28.318 1.00 69.69 127 ARG A C 1
ATOM 1042 O O . ARG A 1 127 ? -9.040 -4.428 28.167 1.00 69.69 127 ARG A O 1
ATOM 1049 N N . LEU A 1 128 ? -8.582 -2.400 27.295 1.00 71.06 128 LEU A N 1
ATOM 1050 C CA . LEU A 1 128 ? -8.709 -2.737 25.869 1.00 71.06 128 LEU A CA 1
ATOM 1051 C C . LEU A 1 128 ? -7.480 -3.535 25.393 1.00 71.06 128 LEU A C 1
ATOM 1053 O O . LEU A 1 128 ? -6.766 -3.150 24.472 1.00 71.06 128 LEU A O 1
ATOM 1057 N N . ASN A 1 129 ? -7.242 -4.655 26.059 1.00 65.56 129 ASN A N 1
ATOM 1058 C CA . ASN A 1 129 ? -6.125 -5.556 25.874 1.00 65.56 129 ASN A CA 1
ATOM 1059 C C . ASN A 1 129 ? -6.702 -6.941 25.570 1.00 65.56 129 ASN A C 1
ATOM 1061 O O . ASN A 1 129 ? -7.536 -7.461 26.316 1.00 65.56 129 ASN A O 1
ATOM 1065 N N . GLY A 1 130 ? -6.281 -7.533 24.456 1.00 66.62 130 GLY A N 1
ATOM 1066 C CA . GLY A 1 130 ? -6.733 -8.854 24.067 1.00 66.62 130 GLY A CA 1
ATOM 1067 C C . GLY A 1 130 ? -5.813 -9.457 23.023 1.00 66.62 130 GLY A C 1
ATOM 1068 O O . GLY A 1 130 ? -5.782 -9.014 21.877 1.00 66.62 130 GLY A O 1
ATOM 1069 N N . ILE A 1 131 ? -5.143 -10.552 23.382 1.00 64.75 131 ILE A N 1
ATOM 1070 C CA . ILE A 1 131 ? -4.242 -11.283 22.476 1.00 64.75 131 ILE A CA 1
ATOM 1071 C C . ILE A 1 131 ? -4.935 -11.759 21.187 1.00 64.75 131 ILE A C 1
ATOM 1073 O O . ILE A 1 131 ? -4.271 -12.016 20.189 1.00 64.75 131 ILE A O 1
ATOM 1077 N N . ASN A 1 132 ? -6.271 -11.846 21.203 1.00 67.38 132 ASN A N 1
ATOM 1078 C CA . ASN A 1 132 ? -7.109 -12.218 20.064 1.00 67.38 132 ASN A CA 1
ATOM 1079 C C . ASN A 1 132 ? -7.832 -11.025 19.409 1.00 67.38 132 ASN A C 1
ATOM 1081 O O . ASN A 1 132 ? -8.363 -11.182 18.308 1.00 67.38 132 ASN A O 1
ATOM 1085 N N . LEU A 1 133 ? -7.801 -9.841 20.029 1.00 73.19 133 LEU A N 1
ATOM 1086 C CA . LEU A 1 133 ? -8.534 -8.655 19.598 1.00 73.19 133 LEU A CA 1
ATOM 1087 C C . LEU A 1 133 ? -7.891 -8.017 18.363 1.00 73.19 133 LEU A C 1
ATOM 1089 O O . LEU A 1 133 ? -6.712 -7.656 18.371 1.00 73.19 133 LEU A O 1
ATOM 1093 N N . LYS A 1 134 ? -8.689 -7.827 17.309 1.00 79.19 134 LYS A N 1
ATOM 1094 C CA . LYS A 1 134 ? -8.319 -7.049 16.121 1.00 79.19 134 LYS A CA 1
ATOM 1095 C C . LYS A 1 134 ? -8.855 -5.627 16.229 1.00 79.19 134 LYS A C 1
ATOM 1097 O O . LYS A 1 134 ? -10.068 -5.439 16.291 1.00 79.19 134 LYS A O 1
ATOM 1102 N N . LEU A 1 135 ? -7.971 -4.637 16.193 1.00 80.75 135 LEU A N 1
ATOM 1103 C CA . LEU A 1 135 ? -8.330 -3.223 16.147 1.00 80.75 135 LEU A CA 1
ATOM 1104 C C . LEU A 1 135 ? -8.252 -2.715 14.706 1.00 80.75 135 LEU A C 1
ATOM 1106 O O . LEU A 1 135 ? -7.197 -2.772 14.086 1.00 80.75 135 LEU A O 1
ATOM 1110 N N . ILE A 1 136 ? -9.357 -2.209 14.164 1.00 80.25 136 ILE A N 1
ATOM 1111 C CA . ILE A 1 136 ? -9.414 -1.663 12.802 1.00 80.25 136 ILE A CA 1
ATOM 1112 C C . ILE A 1 136 ? -9.852 -0.208 12.884 1.00 80.25 136 ILE A C 1
ATOM 1114 O O . ILE A 1 136 ? -10.949 0.068 13.354 1.00 80.25 136 ILE A O 1
ATOM 1118 N N . ILE A 1 137 ? -9.046 0.724 12.395 1.00 81.38 137 ILE A N 1
ATOM 1119 C CA . ILE A 1 137 ? -9.367 2.152 12.380 1.00 81.38 137 ILE A CA 1
ATOM 1120 C C . ILE A 1 137 ? -9.367 2.608 10.936 1.00 81.38 137 ILE A C 1
ATOM 1122 O O . ILE A 1 137 ? -8.328 2.582 10.286 1.00 81.38 137 ILE A O 1
ATOM 1126 N N . LYS A 1 138 ? -10.519 3.037 10.429 1.00 78.44 138 LYS A N 1
ATOM 1127 C CA . LYS A 1 138 ? -10.609 3.662 9.114 1.00 78.44 138 LYS A CA 1
ATOM 1128 C C . LYS A 1 138 ? -10.942 5.142 9.257 1.00 78.44 138 LYS A C 1
ATOM 1130 O O . LYS A 1 138 ? -11.782 5.481 10.081 1.00 78.44 138 LYS A O 1
ATOM 1135 N N . THR A 1 139 ? -10.287 6.011 8.494 1.00 75.94 139 THR A N 1
ATOM 1136 C CA . THR A 1 139 ? -10.376 7.469 8.674 1.00 75.94 139 THR A CA 1
ATOM 1137 C C . THR A 1 139 ? -10.253 8.241 7.359 1.00 75.94 139 THR A C 1
ATOM 1139 O O . THR A 1 139 ? -9.481 7.845 6.487 1.00 75.94 139 THR A O 1
ATOM 1142 N N . LEU A 1 140 ? -10.988 9.354 7.221 1.00 61.72 140 LEU A N 1
ATOM 1143 C CA . LEU A 1 140 ? -10.892 10.253 6.058 1.00 61.72 140 LEU A CA 1
ATOM 1144 C C . LEU A 1 140 ? -9.690 11.209 6.140 1.00 61.72 140 LEU A C 1
ATOM 1146 O O . LEU A 1 140 ? -9.043 11.522 5.139 1.00 61.72 140 LEU A O 1
ATOM 1150 N N . GLU A 1 141 ? -9.348 11.659 7.346 1.00 61.69 141 GLU A N 1
ATOM 1151 C CA . GLU A 1 141 ? -8.237 12.584 7.578 1.00 61.69 141 GLU A CA 1
ATOM 1152 C C . GLU A 1 141 ? -7.174 11.962 8.487 1.00 61.69 141 GLU A C 1
ATOM 1154 O O . GLU A 1 141 ? -7.357 10.874 9.034 1.00 61.69 141 GLU A O 1
ATOM 1159 N N . ARG A 1 142 ? -6.024 12.639 8.630 1.00 64.62 142 ARG A N 1
ATOM 1160 C CA . ARG A 1 142 ? -4.959 12.216 9.549 1.00 64.62 142 ARG A CA 1
ATOM 1161 C C . ARG A 1 142 ? -5.509 12.262 10.981 1.00 64.62 142 ARG A C 1
ATOM 1163 O O . ARG A 1 142 ? -5.846 13.350 11.445 1.00 64.62 142 ARG A O 1
ATOM 1170 N N . PRO A 1 143 ? -5.584 11.132 11.700 1.00 66.62 143 PRO A N 1
ATOM 1171 C CA . PRO A 1 143 ? -6.186 11.130 13.018 1.00 66.62 143 PRO A CA 1
ATOM 1172 C C . PRO A 1 143 ? -5.195 11.666 14.060 1.00 66.62 143 PRO A C 1
ATOM 1174 O O . PRO A 1 143 ? -4.255 10.984 14.468 1.00 66.62 143 PRO A O 1
ATOM 1177 N N . ASN A 1 144 ? -5.395 12.915 14.487 1.00 65.75 144 ASN A N 1
ATOM 1178 C CA . ASN A 1 144 ? -4.430 13.672 15.298 1.00 65.75 144 ASN A CA 1
ATOM 1179 C C . ASN A 1 144 ? -4.178 13.066 16.689 1.00 65.75 144 ASN A C 1
ATOM 1181 O O . ASN A 1 144 ? -3.072 13.167 17.215 1.00 65.75 144 ASN A O 1
ATOM 1185 N N . LYS A 1 145 ? -5.191 12.414 17.276 1.00 74.88 145 LYS A N 1
ATOM 1186 C CA . LYS A 1 145 ? -5.134 11.814 18.623 1.00 74.88 145 LYS A CA 1
ATOM 1187 C C . LYS A 1 145 ? -4.925 10.295 18.602 1.00 74.88 145 LYS A C 1
ATOM 1189 O O . LYS A 1 145 ? -4.923 9.671 19.658 1.00 74.88 145 LYS A O 1
ATOM 1194 N N . LEU A 1 146 ? -4.694 9.699 17.428 1.00 76.75 146 LEU A N 1
ATOM 1195 C CA . LEU A 1 146 ? -4.567 8.248 17.275 1.00 76.75 146 LEU A CA 1
ATOM 1196 C C . LEU A 1 146 ? -3.433 7.653 18.115 1.00 76.75 146 LEU A C 1
ATOM 1198 O O . LEU A 1 146 ? -3.632 6.651 18.790 1.00 76.75 146 LEU A O 1
ATOM 1202 N N . LEU A 1 147 ? -2.252 8.274 18.095 1.00 72.38 147 LEU A N 1
ATOM 1203 C CA . LEU A 1 147 ? -1.104 7.781 18.862 1.00 72.38 147 LEU A CA 1
ATOM 1204 C C . LEU A 1 147 ? -1.375 7.820 20.371 1.00 72.38 147 LEU A C 1
ATOM 1206 O O . LEU A 1 147 ? -1.049 6.865 21.068 1.00 72.38 147 LEU A O 1
ATOM 1210 N N . ASN A 1 148 ? -2.031 8.882 20.848 1.00 76.25 148 ASN A N 1
ATOM 1211 C CA . ASN A 1 148 ? -2.419 9.030 22.253 1.00 76.25 148 ASN A CA 1
ATOM 1212 C C . ASN A 1 148 ? -3.497 8.015 22.657 1.00 76.25 148 ASN A C 1
ATOM 1214 O O . ASN A 1 148 ? -3.480 7.482 23.763 1.00 76.25 148 ASN A O 1
ATOM 1218 N N . PHE A 1 149 ? -4.444 7.737 21.761 1.00 79.81 149 PHE A N 1
ATOM 1219 C CA . PHE A 1 149 ? -5.438 6.692 21.973 1.00 79.81 149 PHE A CA 1
ATOM 1220 C C . PHE A 1 149 ? -4.764 5.327 22.119 1.00 79.81 149 PHE A C 1
ATOM 1222 O O . PHE A 1 149 ? -4.995 4.629 23.097 1.00 79.81 149 PHE A O 1
ATOM 1229 N N . LEU A 1 150 ? -3.877 4.972 21.192 1.00 74.50 150 LEU A N 1
ATOM 1230 C CA . LEU A 1 150 ? -3.232 3.662 21.181 1.00 74.50 150 LEU A CA 1
ATOM 1231 C C . LEU A 1 150 ? -2.258 3.463 22.342 1.00 74.50 150 LEU A C 1
ATOM 1233 O O . LEU A 1 150 ? -2.218 2.368 22.903 1.00 74.50 150 LEU A O 1
ATOM 1237 N N . SER A 1 151 ? -1.543 4.514 22.759 1.00 72.69 151 SER A N 1
ATOM 1238 C CA . SER A 1 151 ? -0.720 4.469 23.974 1.00 72.69 151 SER A CA 1
ATOM 1239 C C . SER A 1 151 ? -1.554 4.220 25.228 1.00 72.69 151 SER A C 1
ATOM 1241 O O . SER A 1 151 ? -1.103 3.522 26.135 1.00 72.69 151 SER A O 1
ATOM 1243 N N . SER A 1 152 ? -2.794 4.715 25.255 1.00 76.12 152 SER A N 1
ATOM 1244 C CA . SER A 1 152 ? -3.729 4.487 26.360 1.00 76.12 152 SER A CA 1
ATOM 1245 C C . SER A 1 152 ? -4.256 3.046 26.414 1.00 76.12 152 SER A C 1
ATOM 1247 O O . SER A 1 152 ? -4.702 2.610 27.471 1.00 76.12 152 SER A O 1
ATOM 1249 N N . CYS A 1 153 ? -4.179 2.289 25.312 1.00 72.50 153 CYS A N 1
ATOM 1250 C CA . CYS A 1 153 ? -4.705 0.923 25.200 1.00 72.50 153 CYS A CA 1
ATOM 1251 C C . CYS A 1 153 ? -3.719 -0.198 25.597 1.00 72.50 153 CYS A C 1
ATOM 1253 O O . CYS A 1 153 ? -4.054 -1.366 25.443 1.00 72.50 153 CYS A O 1
ATOM 1255 N N . GLN A 1 154 ? -2.502 0.121 26.063 1.00 66.25 154 GLN A N 1
ATOM 1256 C CA . GLN A 1 154 ? -1.470 -0.863 26.466 1.00 66.25 154 GLN A CA 1
ATOM 1257 C C . GLN A 1 154 ? -1.235 -2.003 25.438 1.00 66.25 154 GLN A C 1
ATOM 1259 O O . GLN A 1 154 ? -1.275 -3.184 25.781 1.00 66.25 154 GLN A O 1
ATOM 1264 N N . LEU A 1 155 ? -0.999 -1.626 24.169 1.00 61.44 155 LEU A N 1
ATOM 1265 C CA . LEU A 1 155 ? -0.762 -2.457 22.966 1.00 61.44 155 LEU A CA 1
ATOM 1266 C C . LEU A 1 155 ? -0.548 -3.968 23.176 1.00 61.44 155 LEU A C 1
ATOM 1268 O O . LEU A 1 155 ? 0.565 -4.488 23.122 1.00 61.44 155 LEU A O 1
ATOM 1272 N N . SER A 1 156 ? -1.635 -4.710 23.316 1.00 63.31 156 SER A N 1
ATOM 1273 C CA . SER A 1 156 ? -1.612 -6.174 23.240 1.00 63.31 156 SER A CA 1
ATOM 1274 C C . SER A 1 156 ? -2.794 -6.620 22.400 1.00 63.31 156 SER A C 1
ATOM 1276 O O . SER A 1 156 ? -3.780 -7.165 22.882 1.00 63.31 156 SER A O 1
ATOM 1278 N N . PHE A 1 157 ? -2.692 -6.293 21.113 1.00 67.38 157 PHE A N 1
ATOM 1279 C CA . PHE A 1 157 ? -3.658 -6.644 20.082 1.00 67.38 157 PHE A CA 1
ATOM 1280 C C . PHE A 1 157 ? -3.109 -7.783 19.221 1.00 67.38 157 PHE A C 1
ATOM 1282 O O . PHE A 1 157 ? -1.905 -7.878 18.974 1.00 67.38 157 PHE A O 1
ATOM 1289 N N . ASN A 1 158 ? -4.012 -8.613 18.708 1.00 66.56 158 ASN A N 1
ATOM 1290 C CA . ASN A 1 158 ? -3.704 -9.619 17.6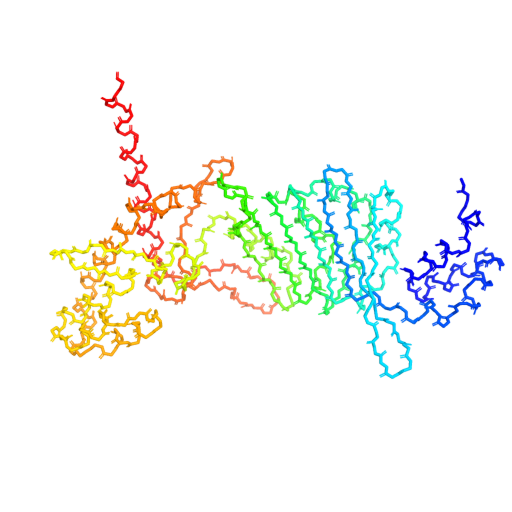90 1.00 66.56 158 ASN A CA 1
ATOM 1291 C C . ASN A 1 158 ? -3.278 -8.964 16.369 1.00 66.56 158 ASN A C 1
ATOM 1293 O O . ASN A 1 158 ? -2.369 -9.419 15.678 1.00 66.56 158 ASN A O 1
ATOM 1297 N N . ASN A 1 159 ? -3.985 -7.895 16.006 1.00 69.69 159 ASN A N 1
ATOM 1298 C CA . ASN A 1 159 ? -3.767 -7.138 14.785 1.00 69.69 159 ASN A CA 1
ATOM 1299 C C . ASN A 1 159 ? -4.248 -5.700 15.005 1.00 69.69 159 ASN A C 1
ATOM 1301 O O . ASN A 1 159 ? -5.331 -5.498 15.565 1.00 69.69 159 ASN A O 1
ATOM 1305 N N . ILE A 1 160 ? -3.468 -4.727 14.537 1.00 71.12 160 ILE A N 1
ATOM 1306 C CA . ILE A 1 160 ? -3.929 -3.349 14.366 1.00 71.12 160 ILE A CA 1
ATOM 1307 C C . ILE A 1 160 ? -3.859 -2.986 12.886 1.00 71.12 160 ILE A C 1
ATOM 1309 O O . ILE A 1 160 ? -2.773 -2.943 12.308 1.00 71.12 160 ILE A O 1
ATOM 1313 N N . SER A 1 161 ? -5.008 -2.649 12.307 1.00 71.56 161 SER A N 1
ATOM 1314 C CA . SER A 1 161 ? -5.123 -2.155 10.940 1.00 71.56 161 SER A CA 1
ATOM 1315 C C . SER A 1 161 ? -5.597 -0.705 10.940 1.00 71.56 161 SER A C 1
ATOM 1317 O O . SER A 1 161 ? -6.644 -0.389 11.503 1.00 71.56 161 SER A O 1
ATOM 1319 N N . ILE A 1 162 ? -4.830 0.190 10.319 1.00 72.00 162 ILE A N 1
ATOM 1320 C CA . ILE A 1 162 ? -5.196 1.594 10.123 1.00 72.00 162 ILE A CA 1
ATOM 1321 C C . ILE A 1 162 ? -5.304 1.864 8.631 1.00 72.00 162 ILE A C 1
ATOM 1323 O O . ILE A 1 162 ? -4.323 1.756 7.894 1.00 72.00 162 ILE A O 1
ATOM 1327 N N . GLU A 1 163 ? -6.490 2.269 8.202 1.00 72.19 163 GLU A N 1
ATOM 1328 C CA . GLU A 1 163 ? -6.796 2.587 6.817 1.00 72.19 163 GLU A CA 1
ATOM 1329 C C . GLU A 1 163 ? -7.181 4.064 6.704 1.00 72.19 163 GLU A C 1
ATOM 1331 O O . GLU A 1 163 ? -8.235 4.481 7.182 1.00 72.19 163 GLU A O 1
ATOM 1336 N N . LYS A 1 164 ? -6.353 4.884 6.054 1.00 69.06 164 LYS A N 1
ATOM 1337 C CA . LYS A 1 164 ? -6.815 6.201 5.610 1.00 69.06 164 LYS A CA 1
ATOM 1338 C C . LYS A 1 164 ? -7.416 6.034 4.228 1.00 69.06 164 LYS A C 1
ATOM 1340 O O . LYS A 1 164 ? -6.751 5.494 3.344 1.00 69.06 164 LYS A O 1
ATOM 1345 N N . TYR A 1 165 ? -8.615 6.543 4.021 1.00 64.25 165 TYR A N 1
ATOM 1346 C CA . TYR A 1 165 ? -9.209 6.660 2.700 1.00 64.25 165 TYR A CA 1
ATOM 1347 C C . TYR A 1 165 ? -9.453 8.134 2.382 1.00 64.25 165 TYR A C 1
ATOM 1349 O O . TYR A 1 165 ? -9.736 8.926 3.265 1.00 64.25 165 TYR A O 1
ATOM 1357 N N . GLY A 1 166 ? -9.290 8.525 1.128 1.00 55.66 166 GLY A N 1
ATOM 1358 C CA . GLY A 1 166 ? -9.644 9.842 0.618 1.00 55.66 166 GLY A CA 1
ATOM 1359 C C . GLY A 1 166 ? -10.899 9.765 -0.235 1.00 55.66 166 GLY A C 1
ATOM 1360 O O . GLY A 1 166 ? -11.315 8.688 -0.663 1.00 55.66 166 GLY A O 1
ATOM 1361 N N . LEU A 1 167 ? -11.493 10.917 -0.523 1.00 46.38 167 LEU A N 1
ATOM 1362 C CA . LEU A 1 167 ? -12.491 11.033 -1.580 1.00 46.38 167 LEU A CA 1
ATOM 1363 C C . LEU A 1 167 ? -11.779 11.460 -2.865 1.00 46.38 167 LEU A C 1
ATOM 1365 O O . LEU A 1 167 ? -10.973 12.387 -2.861 1.00 46.38 167 LEU A O 1
ATOM 1369 N N . ASN A 1 168 ? -12.051 10.776 -3.974 1.00 49.06 168 ASN A N 1
ATOM 1370 C CA . ASN A 1 168 ? -11.610 11.255 -5.278 1.00 49.06 168 ASN A CA 1
ATOM 1371 C C . ASN A 1 168 ? -12.430 12.488 -5.710 1.00 49.06 168 ASN A C 1
ATOM 1373 O O . ASN A 1 168 ? -13.413 12.853 -5.070 1.00 49.06 168 ASN A O 1
ATOM 1377 N N . GLU A 1 169 ? -12.060 13.103 -6.834 1.00 38.72 169 GLU A N 1
ATOM 1378 C CA . GLU A 1 169 ? -12.722 14.302 -7.388 1.00 38.72 169 GLU A CA 1
ATOM 1379 C C . GLU A 1 169 ? -14.229 14.111 -7.676 1.00 38.72 169 GLU A C 1
ATOM 1381 O O . GLU A 1 169 ? -14.948 15.079 -7.898 1.00 38.72 169 GLU A O 1
ATOM 1386 N N . VAL A 1 170 ? -14.719 12.866 -7.642 1.00 50.03 170 VAL A N 1
ATOM 1387 C CA . VAL A 1 170 ? -16.118 12.471 -7.872 1.00 50.03 170 VAL A CA 1
ATOM 1388 C C . VAL A 1 170 ? -16.802 12.016 -6.569 1.00 50.03 170 VAL A C 1
ATOM 1390 O O . VAL A 1 170 ? -17.879 11.426 -6.599 1.00 50.03 170 VAL A O 1
ATOM 1393 N N . GLY A 1 171 ? -16.173 12.230 -5.408 1.00 42.47 171 GLY A N 1
ATOM 1394 C CA . GLY A 1 171 ? -16.724 11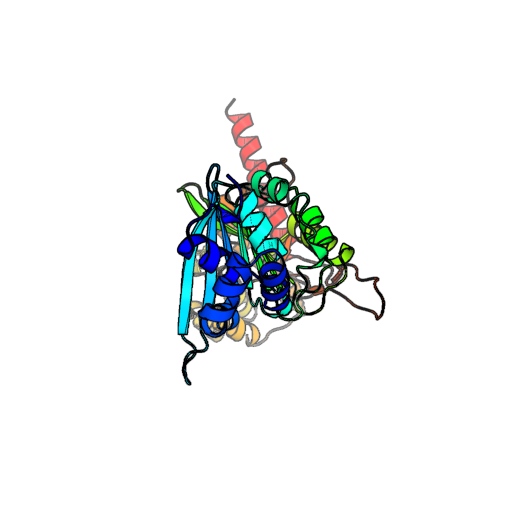.866 -4.101 1.00 42.47 171 GLY A CA 1
ATOM 1395 C C . GLY A 1 171 ? -16.728 10.363 -3.795 1.00 42.47 171 GLY A C 1
ATOM 1396 O O . GLY A 1 171 ? -17.444 9.934 -2.894 1.00 42.47 171 GLY A O 1
ATOM 1397 N N . LYS A 1 172 ? -15.960 9.536 -4.520 1.00 51.22 172 LYS A N 1
ATOM 1398 C CA . LYS A 1 172 ? -15.804 8.105 -4.201 1.00 51.22 172 LYS A CA 1
ATOM 1399 C C . LYS A 1 172 ? -14.613 7.860 -3.281 1.00 51.22 172 LYS A C 1
ATOM 1401 O O . LYS A 1 172 ? -13.539 8.414 -3.500 1.00 51.22 172 LYS A O 1
ATOM 1406 N N . ILE A 1 173 ? -14.807 6.956 -2.324 1.00 48.72 173 ILE A N 1
ATOM 1407 C CA . ILE A 1 173 ? -13.777 6.448 -1.412 1.00 48.72 173 ILE A CA 1
ATOM 1408 C C . ILE A 1 173 ? -12.627 5.818 -2.217 1.00 48.72 173 ILE A C 1
ATOM 1410 O O . ILE A 1 173 ? -12.856 4.996 -3.106 1.00 48.72 173 ILE A O 1
ATOM 1414 N N . LYS A 1 174 ? -11.395 6.210 -1.896 1.00 50.41 174 LYS A N 1
ATOM 1415 C CA . LYS A 1 174 ? -10.140 5.680 -2.430 1.00 50.41 174 LYS A CA 1
ATOM 1416 C C . LYS A 1 174 ? -9.192 5.418 -1.265 1.00 50.41 174 LYS A C 1
ATOM 1418 O O . LYS A 1 174 ? -8.948 6.327 -0.484 1.00 50.41 174 LYS A O 1
ATOM 1423 N N . ASP A 1 175 ? -8.606 4.232 -1.183 1.00 52.97 175 ASP A N 1
ATOM 1424 C CA . ASP A 1 175 ? -7.612 3.938 -0.148 1.00 52.97 175 ASP A CA 1
ATOM 1425 C C . ASP A 1 175 ? -6.365 4.813 -0.348 1.00 52.97 175 ASP A C 1
ATOM 1427 O O . ASP A 1 175 ? -5.758 4.828 -1.422 1.00 52.97 175 ASP A O 1
ATOM 1431 N N . GLU A 1 176 ? -6.003 5.583 0.677 1.00 51.16 176 GLU A N 1
ATOM 1432 C CA . GLU A 1 176 ? -4.852 6.489 0.671 1.00 51.16 176 GLU A CA 1
ATOM 1433 C C . GLU A 1 176 ? -3.649 5.925 1.431 1.00 51.16 176 GLU A C 1
ATOM 1435 O O . GLU A 1 176 ? -2.501 6.204 1.074 1.00 51.16 176 GLU A O 1
ATOM 1440 N N . PHE A 1 177 ? -3.906 5.145 2.481 1.00 60.31 177 PHE A N 1
ATOM 1441 C CA . PHE A 1 177 ? -2.899 4.621 3.39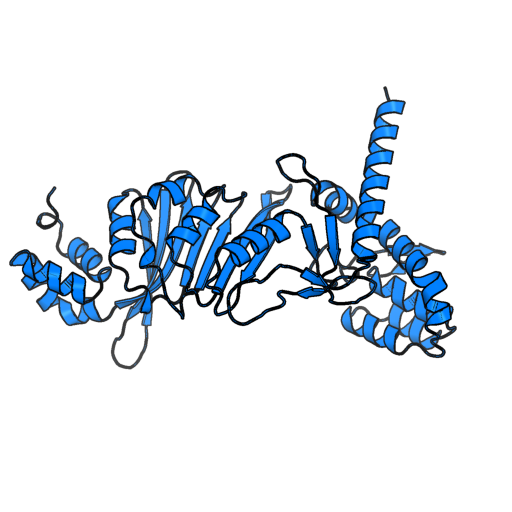8 1.00 60.31 177 PHE A CA 1
ATOM 1442 C C . PHE A 1 177 ? -3.422 3.359 4.077 1.00 60.31 177 PHE A C 1
ATOM 1444 O O . PHE A 1 177 ? -4.565 3.327 4.520 1.00 60.31 177 PHE A O 1
ATOM 1451 N N . TYR A 1 178 ? -2.566 2.351 4.193 1.00 60.44 178 TYR A N 1
ATOM 1452 C CA . TYR A 1 178 ? -2.857 1.106 4.891 1.00 60.44 178 TYR A CA 1
ATOM 1453 C C . TYR A 1 178 ? -1.642 0.721 5.734 1.00 60.44 178 TYR A C 1
ATOM 1455 O O . TYR A 1 178 ? -0.535 0.586 5.203 1.00 60.44 178 TYR A O 1
ATOM 1463 N N . VAL A 1 179 ? -1.847 0.559 7.037 1.00 61.56 179 VAL A N 1
ATOM 1464 C CA . VAL A 1 179 ? -0.871 -0.009 7.972 1.00 61.56 179 VAL A CA 1
ATOM 1465 C C . VAL A 1 179 ? -1.526 -1.208 8.632 1.00 61.56 179 VAL A C 1
ATOM 1467 O O . VAL A 1 179 ? -2.599 -1.072 9.203 1.00 61.56 179 VAL A O 1
ATOM 1470 N N . ASP A 1 180 ? -0.882 -2.366 8.543 1.00 59.34 180 ASP A N 1
ATOM 1471 C CA . ASP A 1 180 ? -1.284 -3.598 9.220 1.00 59.34 180 ASP A CA 1
ATOM 1472 C C . ASP A 1 180 ? -0.099 -4.082 10.043 1.00 59.34 180 ASP A C 1
ATOM 1474 O O . ASP A 1 180 ? 0.995 -4.301 9.512 1.00 59.34 180 ASP A O 1
ATOM 1478 N N . ILE A 1 181 ? -0.307 -4.172 11.349 1.00 58.00 181 ILE A N 1
ATOM 1479 C CA . ILE A 1 181 ? 0.697 -4.614 12.305 1.00 58.00 181 ILE A CA 1
ATOM 1480 C C . ILE A 1 181 ? 0.193 -5.931 12.877 1.00 58.00 181 ILE A C 1
ATOM 1482 O O . ILE A 1 181 ? -0.758 -5.972 13.660 1.00 58.00 181 ILE A O 1
ATOM 1486 N N . GLY A 1 182 ? 0.819 -7.013 12.412 1.00 52.72 182 GLY A N 1
ATOM 1487 C CA . GLY A 1 182 ? 0.524 -8.375 12.839 1.00 52.72 182 GLY A CA 1
ATOM 1488 C C . GLY A 1 182 ? 1.015 -8.691 14.256 1.00 52.72 182 GLY A C 1
ATOM 1489 O O . GLY A 1 182 ? 1.795 -7.943 14.843 1.00 52.72 182 GLY A O 1
ATOM 1490 N N . LEU A 1 183 ? 0.526 -9.829 14.762 1.00 48.97 183 LEU A N 1
ATOM 1491 C CA . LEU A 1 183 ? 0.758 -10.454 16.072 1.00 48.97 183 LEU A CA 1
ATOM 1492 C C . LEU A 1 183 ? 2.011 -9.984 16.836 1.00 48.97 183 LEU A C 1
ATOM 1494 O O . LEU A 1 183 ? 3.138 -10.225 16.407 1.00 48.97 183 LEU A O 1
ATOM 1498 N N . GLY A 1 184 ? 1.795 -9.441 18.041 1.00 49.94 184 GLY A N 1
ATOM 1499 C CA . GLY A 1 184 ? 2.825 -9.353 19.087 1.00 49.94 184 GLY A CA 1
ATOM 1500 C C . GLY A 1 184 ? 3.576 -8.025 19.220 1.00 49.94 184 GLY A C 1
ATOM 1501 O O . GLY A 1 184 ? 4.544 -7.964 19.974 1.00 49.94 184 GLY A O 1
ATOM 1502 N N . CYS A 1 185 ? 3.159 -6.953 18.541 1.00 48.91 185 CYS A N 1
ATOM 1503 C CA . CYS A 1 185 ? 3.797 -5.644 18.703 1.00 48.91 185 CYS A CA 1
ATOM 1504 C C . CYS A 1 185 ? 3.323 -4.941 19.991 1.00 48.91 185 CYS A C 1
ATOM 1506 O O . CYS A 1 185 ? 2.302 -4.258 19.981 1.00 48.91 185 CYS A O 1
ATOM 1508 N N . SER A 1 186 ? 4.079 -5.079 21.084 1.00 52.72 186 SER A N 1
ATOM 1509 C CA . SER A 1 186 ? 3.879 -4.328 22.339 1.00 52.72 186 SER A CA 1
ATOM 1510 C C . SER A 1 186 ? 4.685 -3.022 22.416 1.00 52.72 186 SER A C 1
ATOM 1512 O O . SER A 1 186 ? 4.655 -2.330 23.431 1.00 52.72 186 SER A O 1
ATOM 1514 N N . ASP A 1 187 ? 5.440 -2.692 21.364 1.00 57.91 187 ASP A N 1
ATOM 1515 C CA . ASP A 1 187 ? 6.350 -1.546 21.319 1.00 57.91 187 ASP A CA 1
ATOM 1516 C C . ASP A 1 187 ? 5.672 -0.325 20.666 1.00 57.91 187 ASP A C 1
ATOM 1518 O O . ASP A 1 187 ? 5.504 -0.241 19.443 1.00 57.91 187 ASP A O 1
ATOM 1522 N N . MET A 1 188 ? 5.262 0.631 21.507 1.00 58.81 188 MET A N 1
ATOM 1523 C CA . MET A 1 188 ? 4.644 1.893 21.085 1.00 58.81 188 MET A CA 1
ATOM 1524 C C . MET A 1 188 ? 5.567 2.755 20.217 1.00 58.81 188 MET A C 1
ATOM 1526 O O . MET A 1 188 ? 5.067 3.485 19.356 1.00 58.81 188 MET A O 1
ATOM 1530 N N . ASP A 1 189 ? 6.887 2.689 20.400 1.00 56.59 189 ASP A N 1
ATOM 1531 C CA . ASP A 1 189 ? 7.835 3.485 19.619 1.00 56.59 189 ASP A CA 1
ATOM 1532 C C . ASP A 1 189 ? 7.991 2.906 18.215 1.00 56.59 189 ASP A C 1
ATOM 1534 O O . ASP A 1 189 ? 7.944 3.651 17.232 1.00 56.59 189 ASP A O 1
ATOM 1538 N N . LEU A 1 190 ? 8.082 1.579 18.089 1.00 55.16 190 LEU A N 1
ATOM 1539 C CA . LEU A 1 190 ? 8.052 0.889 16.795 1.00 55.16 190 LEU A CA 1
ATOM 1540 C C . LEU A 1 190 ? 6.760 1.200 16.033 1.00 55.16 190 LEU A C 1
ATOM 1542 O O . LEU A 1 190 ? 6.789 1.559 14.850 1.00 55.16 190 LEU A O 1
ATOM 1546 N N . PHE A 1 191 ? 5.628 1.106 16.725 1.00 59.28 191 PHE A N 1
ATOM 1547 C CA . PHE A 1 191 ? 4.314 1.410 16.178 1.00 59.28 191 PHE A CA 1
ATOM 1548 C C . PHE A 1 191 ? 4.234 2.864 15.677 1.00 59.28 191 PHE A C 1
ATOM 1550 O O . PHE A 1 191 ? 3.877 3.132 14.525 1.00 59.28 191 PHE A O 1
ATOM 1557 N N . THR A 1 192 ? 4.664 3.814 16.508 1.00 60.78 192 THR A N 1
ATOM 1558 C CA . THR A 1 192 ? 4.667 5.246 16.187 1.00 60.78 192 THR A CA 1
ATOM 1559 C C . THR A 1 192 ? 5.614 5.569 15.031 1.00 60.78 192 THR A C 1
ATOM 1561 O O . THR A 1 192 ? 5.272 6.353 14.143 1.00 60.78 192 THR A O 1
ATOM 1564 N N . ASN A 1 193 ? 6.793 4.947 14.998 1.00 59.38 193 ASN A N 1
ATOM 1565 C CA . ASN A 1 193 ? 7.749 5.094 13.904 1.00 59.38 193 ASN A CA 1
ATOM 1566 C C . ASN A 1 193 ? 7.220 4.483 12.600 1.00 59.38 193 ASN A C 1
ATOM 1568 O O . ASN A 1 193 ? 7.482 5.041 11.536 1.00 59.38 193 ASN A O 1
ATOM 1572 N N . THR A 1 194 ? 6.431 3.406 12.664 1.00 58.88 194 THR A N 1
ATOM 1573 C CA . THR A 1 194 ? 5.790 2.778 11.492 1.00 58.88 194 THR A CA 1
ATOM 1574 C C . THR A 1 194 ? 4.759 3.695 10.874 1.00 58.88 194 THR A C 1
ATOM 1576 O O . THR A 1 194 ? 4.808 3.947 9.668 1.00 58.88 194 THR A O 1
ATOM 1579 N N . ILE A 1 195 ? 3.903 4.290 11.702 1.00 61.56 195 ILE A N 1
ATOM 1580 C CA . ILE A 1 195 ? 2.960 5.311 11.246 1.00 61.56 195 ILE A CA 1
ATOM 1581 C C . ILE A 1 195 ? 3.716 6.486 10.622 1.00 61.56 195 ILE A C 1
ATOM 1583 O O . ILE A 1 195 ? 3.461 6.816 9.466 1.00 61.56 195 ILE A O 1
ATOM 1587 N N . LYS A 1 196 ? 4.703 7.063 11.323 1.00 63.41 196 LYS A N 1
ATOM 1588 C CA . LYS A 1 196 ? 5.505 8.185 10.801 1.00 63.41 196 LYS A CA 1
ATOM 1589 C C . LYS A 1 196 ? 6.191 7.839 9.474 1.00 63.41 196 LYS A C 1
ATOM 1591 O O . LYS A 1 196 ? 6.194 8.647 8.551 1.00 63.41 196 LYS A O 1
ATOM 1596 N N . PHE A 1 197 ? 6.749 6.638 9.340 1.00 59.94 197 PHE A N 1
ATOM 1597 C CA . PHE A 1 197 ? 7.442 6.203 8.129 1.00 59.94 197 PHE A CA 1
ATOM 1598 C C . PHE A 1 197 ? 6.498 6.060 6.928 1.00 59.94 197 PHE A C 1
ATOM 1600 O O . PHE A 1 197 ? 6.816 6.549 5.840 1.00 59.94 197 PHE A O 1
ATOM 1607 N N . HIS A 1 198 ? 5.336 5.429 7.115 1.00 58.94 198 HIS A N 1
ATOM 1608 C CA . HIS A 1 198 ? 4.317 5.313 6.069 1.00 58.94 198 HIS A CA 1
ATOM 1609 C C . HIS A 1 198 ? 3.661 6.671 5.745 1.00 58.94 198 HIS A C 1
ATOM 1611 O O . HIS A 1 198 ? 3.235 6.902 4.617 1.00 58.94 198 HIS A O 1
ATOM 1617 N N . GLU A 1 199 ? 3.604 7.605 6.697 1.00 59.03 199 GLU A N 1
ATOM 1618 C CA . GLU A 1 199 ? 3.141 8.977 6.450 1.00 59.03 199 GLU A CA 1
ATOM 1619 C C . GLU A 1 199 ? 4.129 9.811 5.625 1.00 59.03 199 GLU A C 1
ATOM 1621 O O . GLU A 1 199 ? 3.714 10.730 4.918 1.00 59.03 199 GLU A O 1
ATOM 1626 N N . LEU A 1 200 ? 5.428 9.517 5.712 1.00 57.44 200 LEU A N 1
ATOM 1627 C CA . LEU A 1 200 ? 6.478 10.240 4.988 1.00 57.44 200 LEU A CA 1
ATOM 1628 C C . LEU A 1 200 ? 6.717 9.700 3.569 1.00 57.44 200 LEU A C 1
ATOM 1630 O O . LEU A 1 200 ? 7.256 10.412 2.721 1.00 57.44 200 LEU A O 1
ATOM 1634 N N . ASN A 1 201 ? 6.306 8.462 3.282 1.00 55.72 201 ASN A N 1
ATOM 1635 C CA . ASN A 1 201 ? 6.640 7.777 2.033 1.00 55.72 201 ASN A CA 1
ATOM 1636 C C . ASN A 1 201 ? 5.405 7.207 1.331 1.00 55.72 201 ASN A C 1
ATOM 1638 O O . ASN A 1 201 ? 4.537 6.613 1.962 1.00 55.72 201 ASN A O 1
ATOM 1642 N N . ILE A 1 202 ? 5.358 7.300 -0.000 1.00 60.03 202 ILE A N 1
ATOM 1643 C CA . ILE A 1 202 ? 4.421 6.501 -0.797 1.00 60.03 202 ILE A CA 1
ATOM 1644 C C . ILE A 1 202 ? 5.057 5.142 -1.035 1.00 60.03 202 ILE A C 1
ATOM 1646 O O . ILE A 1 202 ? 5.919 4.989 -1.900 1.00 60.03 202 ILE A O 1
ATOM 1650 N N . ILE A 1 203 ? 4.612 4.151 -0.274 1.00 58.69 203 ILE A N 1
ATOM 1651 C CA . ILE A 1 203 ? 5.030 2.765 -0.453 1.00 58.69 203 ILE A CA 1
ATOM 1652 C C . ILE A 1 203 ? 4.049 2.097 -1.410 1.00 58.69 203 ILE A C 1
ATOM 1654 O O . ILE A 1 203 ? 2.852 2.030 -1.139 1.00 58.69 203 ILE A O 1
ATOM 1658 N N . TYR A 1 204 ? 4.551 1.582 -2.526 1.00 55.59 204 TYR A N 1
ATOM 1659 C CA . TYR A 1 204 ? 3.766 0.765 -3.447 1.00 55.59 204 TYR A CA 1
ATOM 1660 C C . TYR A 1 204 ? 4.508 -0.530 -3.755 1.00 55.59 204 TYR A C 1
ATOM 1662 O O . TYR A 1 204 ? 5.731 -0.606 -3.659 1.00 55.59 204 TYR A O 1
ATOM 1670 N N . ARG A 1 205 ? 3.758 -1.572 -4.102 1.00 54.91 205 ARG A N 1
ATOM 1671 C CA . ARG A 1 205 ? 4.311 -2.823 -4.625 1.00 54.91 205 ARG A CA 1
ATOM 1672 C C . ARG A 1 205 ? 4.015 -2.884 -6.114 1.00 54.91 205 ARG A C 1
ATOM 1674 O O . ARG A 1 205 ? 2.943 -2.447 -6.538 1.00 54.91 205 ARG A O 1
ATOM 1681 N N . ASN A 1 206 ? 4.922 -3.456 -6.898 1.00 56.59 206 ASN A N 1
ATOM 1682 C CA . ASN A 1 206 ? 4.656 -3.767 -8.296 1.00 56.59 206 ASN A CA 1
ATOM 1683 C C . ASN A 1 206 ? 3.641 -4.928 -8.434 1.00 56.59 206 ASN A C 1
ATOM 1685 O O . ASN A 1 206 ? 4.011 -6.047 -8.776 1.00 56.59 206 ASN A O 1
ATOM 1689 N N . ILE A 1 207 ? 2.373 -4.650 -8.122 1.00 55.41 207 ILE A N 1
ATOM 1690 C CA . ILE A 1 207 ? 1.193 -5.522 -8.237 1.00 55.41 207 ILE A CA 1
ATOM 1691 C C . ILE A 1 207 ? 0.066 -4.755 -8.949 1.00 55.41 207 ILE A C 1
ATOM 1693 O O . ILE A 1 207 ? 0.014 -3.529 -8.863 1.00 55.41 207 ILE A O 1
ATOM 1697 N N . SER A 1 208 ? -0.840 -5.453 -9.639 1.00 52.19 208 SER A N 1
ATOM 1698 C CA . SER A 1 208 ? -1.812 -4.865 -10.586 1.00 52.19 208 SER A CA 1
ATOM 1699 C C . SER A 1 208 ? -2.739 -3.783 -10.027 1.00 52.19 208 SER A C 1
ATOM 1701 O O . SER A 1 208 ? -3.306 -3.028 -10.810 1.00 52.19 208 SER A O 1
ATOM 1703 N N . ASP A 1 209 ? -2.885 -3.679 -8.707 1.00 56.66 209 ASP A N 1
ATOM 1704 C CA . ASP A 1 209 ? -3.983 -2.930 -8.085 1.00 56.66 209 ASP A CA 1
ATOM 1705 C C . ASP A 1 209 ? -3.603 -1.486 -7.713 1.00 56.66 209 ASP A C 1
ATOM 1707 O O . ASP A 1 209 ? -4.423 -0.723 -7.207 1.00 56.66 209 ASP A O 1
ATOM 1711 N N . SER A 1 210 ? -2.364 -1.067 -7.993 1.00 70.25 210 SER A N 1
ATOM 1712 C CA . SER A 1 210 ? -1.888 0.297 -7.730 1.00 70.25 210 SER A CA 1
ATOM 1713 C C . SER A 1 210 ? -1.612 1.063 -9.018 1.00 70.25 210 SER A C 1
ATOM 1715 O O . SER A 1 210 ? -0.806 0.621 -9.831 1.00 70.25 210 SER A O 1
ATOM 1717 N N . LEU A 1 211 ? -2.158 2.279 -9.158 1.00 73.88 211 LEU A N 1
ATOM 1718 C CA . LEU A 1 211 ? -1.866 3.193 -10.279 1.00 73.88 211 LEU A CA 1
ATOM 1719 C C . LEU A 1 211 ? -0.363 3.454 -10.477 1.00 73.88 211 LEU A C 1
ATOM 1721 O O . LEU A 1 211 ? 0.058 3.838 -11.569 1.00 73.88 211 LEU A O 1
ATOM 1725 N N . PHE A 1 212 ? 0.456 3.245 -9.446 1.00 79.88 212 PHE A N 1
ATOM 1726 C CA . PHE A 1 212 ? 1.905 3.425 -9.492 1.00 79.88 212 PHE A CA 1
ATOM 1727 C C . PHE A 1 212 ? 2.661 2.165 -9.936 1.00 79.88 212 PHE A C 1
ATOM 1729 O O . PHE A 1 212 ? 3.766 2.293 -10.450 1.00 79.88 212 PHE A O 1
ATOM 1736 N N . SER A 1 213 ? 2.047 0.978 -9.868 1.00 78.62 213 SER A N 1
ATOM 1737 C CA . SER A 1 213 ? 2.659 -0.277 -10.321 1.00 78.62 213 SER A CA 1
ATOM 1738 C C . SER A 1 213 ? 2.896 -0.305 -11.831 1.00 78.62 213 SER A C 1
ATOM 1740 O O . SER A 1 213 ? 2.074 0.149 -12.629 1.00 78.62 213 SER A O 1
ATOM 1742 N N . ASN A 1 214 ? 3.998 -0.925 -12.242 1.00 87.56 214 ASN A N 1
ATOM 1743 C CA . ASN A 1 214 ? 4.322 -1.175 -13.644 1.00 87.56 214 ASN A CA 1
ATOM 1744 C C . ASN A 1 214 ? 3.417 -2.229 -14.303 1.00 87.56 214 ASN A C 1
ATOM 1746 O O . ASN A 1 214 ? 3.332 -2.270 -15.529 1.00 87.56 214 ASN A O 1
ATOM 1750 N N . LEU A 1 215 ? 2.721 -3.042 -13.505 1.00 81.25 215 LEU A N 1
ATOM 1751 C CA . LEU A 1 215 ? 1.729 -4.020 -13.957 1.00 81.25 215 LEU A CA 1
ATOM 1752 C C . LEU A 1 215 ? 0.322 -3.433 -14.092 1.00 81.25 215 LEU A C 1
ATOM 1754 O O . LEU A 1 215 ? -0.550 -4.103 -14.639 1.00 81.25 215 LEU A O 1
ATOM 1758 N N . TYR A 1 216 ? 0.090 -2.212 -13.601 1.00 81.88 216 TYR A N 1
ATOM 1759 C CA . TYR A 1 216 ? -1.215 -1.573 -13.719 1.00 81.88 216 TYR A CA 1
ATOM 1760 C C . TYR A 1 216 ? -1.576 -1.366 -15.200 1.00 81.88 216 TYR A C 1
ATOM 1762 O O . TYR A 1 216 ? -0.740 -0.825 -15.938 1.00 81.88 216 TYR A O 1
ATOM 1770 N N . PRO A 1 217 ? -2.793 -1.745 -15.635 1.00 82.88 217 PRO A N 1
ATOM 1771 C CA . PRO A 1 217 ? 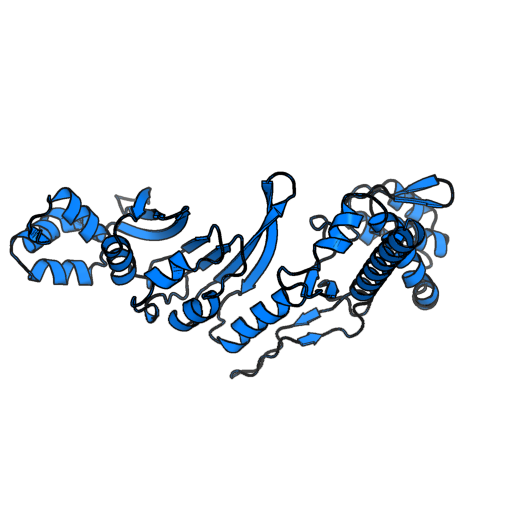-3.235 -1.564 -17.013 1.00 82.88 217 PRO A CA 1
ATOM 1772 C C . PRO A 1 217 ? -3.119 -0.108 -17.477 1.00 82.88 217 PRO A C 1
ATOM 1774 O O . PRO A 1 217 ? -3.734 0.800 -16.919 1.00 82.88 217 PRO A O 1
ATOM 1777 N N . ALA A 1 218 ? -2.319 0.118 -18.511 1.00 86.00 218 ALA A N 1
ATOM 1778 C CA . ALA A 1 218 ? -2.112 1.413 -19.139 1.00 86.00 218 ALA A CA 1
ATOM 1779 C C . ALA A 1 218 ? -1.762 1.188 -20.613 1.00 86.00 218 ALA A C 1
ATOM 1781 O O . ALA A 1 218 ? -0.829 0.450 -20.917 1.00 86.00 218 ALA A O 1
ATOM 1782 N N . LEU A 1 219 ? -2.483 1.832 -21.533 1.00 91.44 219 LEU A N 1
ATOM 1783 C CA . LEU A 1 219 ? -2.196 1.712 -22.962 1.00 91.44 219 LEU A CA 1
ATOM 1784 C C . LEU A 1 219 ? -0.992 2.593 -23.331 1.00 91.44 219 LEU A C 1
ATOM 1786 O O . LEU A 1 219 ? -1.127 3.798 -23.539 1.00 91.44 219 LEU A O 1
ATOM 1790 N N . LEU A 1 220 ? 0.200 2.003 -23.394 1.00 93.56 220 LEU A N 1
ATOM 1791 C CA . LEU A 1 220 ? 1.435 2.694 -23.763 1.00 93.56 220 LEU A CA 1
ATOM 1792 C C . LEU A 1 220 ? 1.663 2.592 -25.273 1.00 93.56 220 LEU A C 1
ATOM 1794 O O . LEU A 1 220 ? 1.812 1.497 -25.806 1.00 93.56 220 LEU A O 1
ATOM 1798 N N . ILE A 1 221 ? 1.784 3.734 -25.950 1.00 92.62 221 ILE A N 1
ATOM 1799 C CA . ILE A 1 221 ? 2.188 3.782 -27.361 1.00 92.62 221 ILE A CA 1
ATOM 1800 C C . ILE A 1 221 ? 3.704 3.986 -27.422 1.00 92.62 221 ILE A C 1
ATOM 1802 O O . ILE A 1 221 ? 4.221 5.057 -27.097 1.00 92.62 221 ILE A O 1
ATOM 1806 N N . GLY A 1 222 ? 4.418 2.929 -27.799 1.00 86.62 222 GLY A N 1
ATOM 1807 C CA . GLY A 1 222 ? 5.861 2.918 -27.989 1.00 86.62 222 GLY A CA 1
ATOM 1808 C C . GLY A 1 222 ? 6.304 3.477 -29.343 1.00 86.62 222 GLY A C 1
ATOM 1809 O O . GLY A 1 222 ? 5.539 4.065 -30.108 1.00 86.62 222 GLY A O 1
ATOM 1810 N N . ARG A 1 223 ? 7.591 3.284 -29.656 1.00 82.25 223 ARG A N 1
ATOM 1811 C CA . ARG A 1 223 ? 8.155 3.663 -30.960 1.00 82.25 223 ARG A CA 1
ATOM 1812 C C . ARG A 1 223 ? 7.481 2.875 -32.082 1.00 82.25 223 ARG A C 1
ATOM 1814 O O . ARG A 1 223 ? 7.122 1.718 -31.887 1.00 82.25 223 ARG A O 1
ATOM 1821 N N . PHE A 1 224 ? 7.349 3.508 -33.246 1.00 84.69 224 PHE A N 1
ATOM 1822 C CA . PHE A 1 224 ? 6.735 2.918 -34.442 1.00 84.69 224 PHE A CA 1
ATOM 1823 C C . PHE A 1 224 ? 5.281 2.449 -34.247 1.00 84.69 224 PHE A C 1
ATOM 1825 O O . PHE A 1 224 ? 4.812 1.586 -34.976 1.00 84.69 224 PHE A O 1
ATOM 1832 N N . GLY A 1 225 ? 4.564 3.009 -33.266 1.00 88.25 225 GLY A N 1
ATOM 1833 C CA . GLY A 1 225 ? 3.147 2.713 -33.040 1.00 88.25 225 GLY A CA 1
ATOM 1834 C C . GLY A 1 225 ? 2.865 1.409 -32.291 1.00 88.25 225 GLY A C 1
ATOM 1835 O O . GLY A 1 225 ? 1.700 1.068 -32.125 1.00 88.25 225 GLY A O 1
ATOM 1836 N N . VAL A 1 226 ? 3.887 0.695 -31.802 1.00 90.69 226 VAL A N 1
ATOM 1837 C CA . VAL A 1 226 ? 3.685 -0.541 -31.026 1.00 90.69 226 VAL A CA 1
ATOM 1838 C C . VAL A 1 226 ? 2.969 -0.224 -29.714 1.00 90.69 226 VAL A C 1
ATOM 1840 O O . VAL A 1 226 ? 3.446 0.596 -28.928 1.00 90.69 226 VAL A O 1
ATOM 1843 N N . THR A 1 227 ? 1.841 -0.882 -29.466 1.00 93.56 227 THR A N 1
ATOM 1844 C CA . THR A 1 227 ? 1.015 -0.678 -28.272 1.00 93.56 227 THR A CA 1
ATOM 1845 C C . THR A 1 227 ? 1.292 -1.731 -27.209 1.00 93.56 227 THR A C 1
ATOM 1847 O O . THR A 1 227 ? 1.273 -2.920 -27.505 1.00 93.56 227 THR A O 1
ATOM 1850 N N . PHE A 1 228 ? 1.474 -1.300 -25.963 1.00 94.88 228 PHE A N 1
ATOM 1851 C CA . PHE A 1 228 ? 1.627 -2.167 -24.796 1.00 94.88 228 PHE A CA 1
ATOM 1852 C C . PHE A 1 228 ? 0.490 -1.923 -23.803 1.00 94.88 228 PHE A C 1
ATOM 1854 O O . PHE A 1 228 ? -0.013 -0.808 -23.682 1.00 94.88 228 PHE A O 1
ATOM 1861 N N . THR A 1 229 ? 0.108 -2.963 -23.074 1.00 90.81 229 THR A N 1
ATOM 1862 C CA . THR A 1 229 ? -0.996 -2.980 -22.102 1.00 90.81 229 THR A CA 1
ATOM 1863 C C . THR A 1 229 ? -0.577 -2.546 -20.697 1.00 90.81 229 THR A C 1
ATOM 1865 O O . THR A 1 229 ? -1.435 -2.214 -19.881 1.00 90.81 229 THR A O 1
ATOM 1868 N N . CYS A 1 230 ? 0.727 -2.528 -20.404 1.00 89.75 230 CYS A N 1
ATOM 1869 C CA . CYS A 1 230 ? 1.305 -1.974 -19.180 1.00 89.75 230 CYS A CA 1
ATOM 1870 C C . CYS A 1 230 ? 2.811 -1.683 -19.357 1.00 89.75 230 CYS A C 1
ATOM 1872 O O . CYS A 1 230 ? 3.420 -2.026 -20.377 1.00 89.75 230 CYS A O 1
ATOM 1874 N N . VAL A 1 231 ? 3.434 -1.055 -18.351 1.00 94.44 231 VAL A N 1
ATOM 1875 C CA . VAL A 1 231 ? 4.881 -0.754 -18.347 1.00 94.44 231 VAL A CA 1
ATOM 1876 C C . VAL A 1 231 ? 5.709 -2.038 -18.352 1.00 94.44 231 VAL A C 1
ATOM 1878 O O . VAL A 1 231 ? 6.706 -2.116 -19.068 1.00 94.44 231 VAL A O 1
ATOM 1881 N N . GLU A 1 232 ? 5.297 -3.053 -17.590 1.00 93.81 232 GLU A N 1
ATOM 1882 C CA . GLU A 1 232 ? 6.035 -4.314 -17.509 1.00 93.81 232 GLU A CA 1
ATOM 1883 C C . GLU A 1 232 ? 6.055 -5.049 -18.857 1.00 93.81 232 GLU A C 1
ATOM 1885 O O . GLU A 1 232 ? 7.105 -5.546 -19.259 1.00 93.81 232 GLU A O 1
ATOM 1890 N N . GLN A 1 233 ? 4.942 -5.058 -19.603 1.00 95.12 233 GLN A N 1
ATOM 1891 C CA . GLN A 1 233 ? 4.893 -5.670 -20.937 1.00 95.12 233 GLN A CA 1
ATOM 1892 C C . GLN A 1 233 ? 5.906 -5.014 -21.875 1.00 95.12 233 GLN A C 1
ATOM 1894 O O . GLN A 1 233 ? 6.703 -5.698 -22.514 1.00 95.12 233 GLN A O 1
ATOM 1899 N N . MET A 1 234 ? 5.939 -3.679 -21.893 1.00 96.50 234 MET A N 1
ATOM 1900 C CA . MET A 1 234 ? 6.918 -2.919 -22.668 1.00 96.50 234 MET A CA 1
ATOM 1901 C C . MET A 1 234 ? 8.355 -3.225 -22.237 1.00 96.50 234 MET A C 1
ATOM 1903 O O . MET A 1 234 ? 9.241 -3.372 -23.085 1.00 96.50 234 MET A O 1
ATOM 1907 N N . PHE A 1 235 ? 8.595 -3.330 -20.930 1.00 96.44 235 PHE A N 1
ATOM 1908 C CA . PHE A 1 235 ? 9.909 -3.611 -20.364 1.00 96.44 235 PHE A CA 1
ATOM 1909 C C . PHE A 1 235 ? 10.415 -5.009 -20.749 1.00 96.44 235 PHE A C 1
ATOM 1911 O O . PHE A 1 235 ? 11.527 -5.131 -21.269 1.00 96.44 235 PHE A O 1
ATOM 1918 N N . GLN A 1 236 ? 9.594 -6.048 -20.569 1.00 96.81 236 GLN A N 1
ATOM 1919 C CA . GLN A 1 236 ? 9.968 -7.431 -20.874 1.00 96.81 236 GLN A CA 1
ATOM 1920 C C . GLN A 1 236 ? 10.046 -7.692 -22.384 1.00 96.81 236 GLN A C 1
ATOM 1922 O O . GLN A 1 236 ? 10.985 -8.343 -22.838 1.00 96.81 236 GLN A O 1
ATOM 1927 N N . HIS A 1 237 ? 9.148 -7.114 -23.189 1.00 96.94 237 HIS A N 1
ATOM 1928 C CA . HIS A 1 237 ? 9.239 -7.193 -24.651 1.00 96.94 237 HIS A CA 1
ATOM 1929 C C . HIS A 1 237 ? 10.563 -6.601 -25.149 1.00 96.94 237 HIS A C 1
ATOM 1931 O O . HIS A 1 237 ? 11.291 -7.221 -25.923 1.00 96.94 237 HIS A O 1
ATOM 1937 N N . ARG A 1 238 ? 10.935 -5.409 -24.662 1.00 96.44 238 ARG A N 1
ATOM 1938 C CA . ARG A 1 238 ? 12.205 -4.770 -25.039 1.00 96.44 238 ARG A CA 1
ATOM 1939 C C . ARG A 1 238 ? 13.422 -5.548 -24.556 1.00 96.44 238 ARG A C 1
ATOM 1941 O O . ARG A 1 238 ? 14.443 -5.530 -25.241 1.00 96.44 238 ARG A O 1
ATOM 1948 N N . LYS A 1 239 ? 13.317 -6.240 -23.419 1.00 97.12 239 LYS A N 1
ATOM 1949 C CA . LYS A 1 239 ? 14.341 -7.177 -22.953 1.00 97.12 239 LYS A CA 1
ATOM 1950 C C . LYS A 1 239 ? 14.529 -8.322 -23.951 1.00 97.12 239 LYS A C 1
ATOM 1952 O O . LYS A 1 239 ? 15.651 -8.535 -24.400 1.00 97.12 239 LYS A O 1
ATOM 1957 N N . ALA A 1 240 ? 13.454 -9.005 -24.343 1.00 97.56 240 ALA A N 1
ATOM 1958 C CA . ALA A 1 240 ? 13.505 -10.100 -25.313 1.00 97.56 240 ALA A CA 1
ATOM 1959 C C . ALA A 1 240 ? 14.065 -9.633 -26.673 1.00 97.56 240 ALA A C 1
ATOM 1961 O O . ALA A 1 240 ? 15.014 -10.219 -27.195 1.00 97.56 240 ALA A O 1
ATOM 1962 N N . MET A 1 241 ? 13.591 -8.488 -27.175 1.00 96.69 241 MET A N 1
ATOM 1963 C CA . MET A 1 241 ? 14.104 -7.867 -28.402 1.00 96.69 241 MET A CA 1
ATOM 1964 C C . MET A 1 241 ? 15.601 -7.530 -28.324 1.00 96.69 241 MET A C 1
ATOM 1966 O O . MET A 1 241 ? 16.330 -7.748 -29.291 1.00 96.69 241 MET A O 1
ATOM 1970 N N . HIS A 1 242 ? 16.088 -7.027 -27.182 1.00 97.06 242 HIS A N 1
ATOM 1971 C CA . HIS A 1 242 ? 17.508 -6.712 -26.988 1.00 97.06 242 HIS A CA 1
ATOM 1972 C C . HIS A 1 242 ? 18.404 -7.953 -27.113 1.00 97.06 242 HIS A C 1
ATOM 1974 O O . HIS A 1 242 ? 19.506 -7.869 -27.655 1.00 97.06 242 HIS A O 1
ATOM 1980 N N . PHE A 1 243 ? 17.917 -9.110 -26.659 1.00 97.62 243 PHE A N 1
ATOM 1981 C CA . PHE A 1 243 ? 18.620 -10.391 -26.749 1.00 97.62 243 PHE A CA 1
ATOM 1982 C C . PHE A 1 243 ? 18.276 -11.205 -28.006 1.00 97.62 243 PHE A C 1
ATOM 1984 O O . PHE A 1 243 ? 18.693 -12.358 -28.125 1.00 97.62 243 PHE A O 1
ATOM 1991 N N . LYS A 1 244 ? 17.583 -10.582 -28.973 1.00 97.69 244 LYS A N 1
ATOM 1992 C CA . LYS A 1 244 ? 17.146 -11.197 -30.238 1.00 97.69 244 LYS A CA 1
ATOM 1993 C C . LYS A 1 244 ? 16.290 -12.453 -30.032 1.00 97.69 244 LYS A C 1
ATOM 1995 O O . LYS A 1 244 ? 16.282 -13.346 -30.873 1.00 97.69 244 LYS A O 1
ATOM 2000 N N . ASP A 1 245 ? 15.576 -12.519 -28.912 1.00 97.62 245 ASP A N 1
ATOM 2001 C CA . ASP A 1 245 ? 14.603 -13.565 -28.625 1.00 97.62 245 ASP A CA 1
ATOM 2002 C C . ASP A 1 245 ? 13.221 -13.124 -29.117 1.00 97.62 245 ASP A C 1
ATOM 2004 O O . ASP A 1 245 ? 12.369 -12.663 -28.355 1.00 97.62 245 ASP A O 1
ATOM 2008 N N . TYR A 1 246 ? 13.041 -13.190 -30.435 1.00 97.00 246 TYR A N 1
ATOM 2009 C CA . TYR A 1 246 ? 11.815 -12.738 -31.092 1.00 97.00 246 TYR A CA 1
ATOM 2010 C C . TYR A 1 246 ? 10.605 -13.599 -30.720 1.00 97.00 246 TYR A C 1
ATOM 2012 O O . TYR A 1 246 ? 9.497 -13.083 -30.649 1.00 97.00 246 TYR A O 1
ATOM 2020 N N . GLU A 1 247 ? 10.819 -14.884 -30.430 1.00 97.44 247 GLU A N 1
ATOM 2021 C CA . GLU A 1 247 ? 9.757 -15.801 -30.016 1.00 97.44 247 GLU A CA 1
ATOM 2022 C C . GLU A 1 247 ? 9.167 -15.371 -28.667 1.00 97.44 247 GLU A C 1
ATOM 2024 O O . GLU A 1 247 ? 7.960 -15.147 -28.564 1.00 97.44 247 GLU A O 1
ATOM 2029 N N . THR A 1 248 ? 10.017 -15.152 -27.658 1.00 96.81 248 THR A N 1
ATOM 2030 C CA . THR A 1 248 ? 9.569 -14.632 -26.357 1.00 96.81 248 THR A CA 1
ATOM 2031 C C . THR A 1 248 ? 8.991 -13.223 -26.488 1.00 96.81 248 THR A C 1
ATOM 2033 O O . THR A 1 248 ? 8.020 -12.894 -25.810 1.00 96.81 248 THR A O 1
ATOM 2036 N N . ALA A 1 249 ? 9.542 -12.377 -27.367 1.00 96.94 249 ALA A N 1
ATOM 2037 C CA . ALA A 1 249 ? 8.995 -11.043 -27.613 1.00 96.94 249 ALA A CA 1
ATOM 2038 C C . ALA A 1 249 ? 7.546 -11.109 -28.128 1.00 96.94 249 ALA A C 1
ATOM 2040 O O . ALA A 1 249 ? 6.686 -10.420 -27.578 1.00 96.94 249 ALA A O 1
ATOM 2041 N N . THR A 1 250 ? 7.257 -11.968 -29.110 1.00 96.75 250 THR A N 1
ATOM 2042 C CA . THR A 1 250 ? 5.894 -12.198 -29.613 1.00 96.75 250 THR A CA 1
ATOM 2043 C C . THR A 1 250 ? 4.979 -12.736 -28.515 1.00 96.75 250 THR A C 1
ATOM 2045 O O . THR A 1 250 ? 3.920 -12.162 -28.277 1.00 96.75 250 THR A O 1
ATOM 2048 N N . GLN A 1 251 ? 5.420 -13.747 -27.757 1.00 96.75 251 GLN A N 1
ATOM 2049 C CA . GLN A 1 251 ? 4.635 -14.298 -26.643 1.00 96.75 251 GLN A CA 1
ATOM 2050 C C . GLN A 1 251 ? 4.282 -13.239 -25.588 1.00 96.75 251 GLN A C 1
ATOM 2052 O O . GLN A 1 251 ? 3.169 -13.229 -25.066 1.00 96.75 251 GLN A O 1
ATOM 2057 N N . ILE A 1 252 ? 5.208 -12.324 -25.284 1.00 96.38 252 ILE A N 1
ATOM 2058 C CA . ILE A 1 252 ? 4.957 -11.217 -24.354 1.00 96.38 252 ILE A CA 1
ATOM 2059 C C . ILE A 1 252 ? 3.907 -10.250 -24.913 1.00 96.38 252 ILE A C 1
ATOM 2061 O O . ILE A 1 252 ? 3.078 -9.766 -24.141 1.00 96.38 252 ILE A O 1
ATOM 2065 N N . MET A 1 253 ? 3.929 -9.960 -26.218 1.00 95.44 253 MET A N 1
ATOM 2066 C CA . MET A 1 253 ? 2.944 -9.075 -26.857 1.00 95.44 253 MET A CA 1
ATOM 2067 C C . MET A 1 253 ? 1.537 -9.675 -26.859 1.00 95.44 253 MET A C 1
ATOM 2069 O O . MET A 1 253 ? 0.576 -8.950 -26.607 1.00 95.44 253 MET A O 1
ATOM 2073 N N . ASP A 1 254 ? 1.431 -10.987 -27.061 1.00 93.75 254 ASP A N 1
ATOM 2074 C CA . ASP A 1 254 ? 0.154 -11.710 -27.079 1.00 93.75 254 ASP A CA 1
ATOM 2075 C C . ASP A 1 254 ? -0.403 -11.974 -25.667 1.00 93.75 254 ASP A C 1
ATOM 2077 O O . ASP A 1 254 ? -1.573 -12.321 -25.489 1.00 93.75 254 ASP A O 1
ATOM 2081 N N . CYS A 1 255 ? 0.424 -11.811 -24.631 1.00 89.12 255 CYS A N 1
ATOM 2082 C CA . CYS A 1 255 ? 0.044 -12.078 -23.253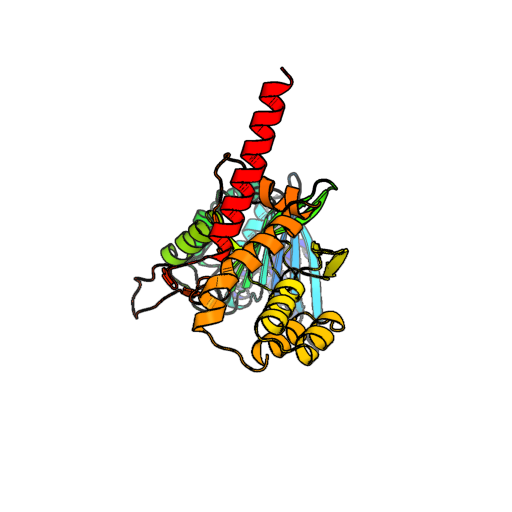 1.00 89.12 255 CYS A CA 1
ATOM 2083 C C . CYS A 1 255 ? -0.621 -10.865 -22.589 1.00 89.12 255 CYS A C 1
ATOM 2085 O O . CYS A 1 255 ? -0.040 -9.787 -22.491 1.00 89.12 255 CYS A O 1
ATOM 2087 N N . THR A 1 256 ? -1.816 -11.071 -22.035 1.00 77.12 256 THR A N 1
ATOM 2088 C CA . THR A 1 256 ? -2.564 -10.063 -21.261 1.00 77.12 256 THR A CA 1
ATOM 2089 C C . THR A 1 256 ? -2.476 -10.271 -19.746 1.00 77.12 256 THR A C 1
ATOM 2091 O O . THR A 1 256 ? -2.987 -9.456 -18.980 1.00 77.12 256 THR A O 1
ATOM 2094 N N . TYR A 1 257 ? -1.823 -11.348 -19.291 1.00 78.31 257 TYR A N 1
ATOM 2095 C CA . TYR A 1 257 ? -1.723 -11.705 -17.874 1.00 78.31 257 TYR A CA 1
ATOM 2096 C C . TYR A 1 257 ? -0.428 -11.153 -17.248 1.00 78.31 257 TYR A C 1
ATOM 2098 O O . TYR A 1 257 ? 0.660 -11.626 -17.595 1.00 78.31 257 TYR A O 1
ATOM 2106 N N . PRO A 1 258 ? -0.509 -10.217 -16.280 1.00 74.94 258 PRO A N 1
ATOM 2107 C CA . PRO A 1 258 ? 0.659 -9.506 -15.749 1.00 74.94 258 PRO A CA 1
ATOM 2108 C C . PRO A 1 258 ? 1.762 -10.412 -15.176 1.00 74.94 258 PRO A C 1
ATOM 2110 O O . PRO A 1 258 ? 2.949 -10.174 -15.391 1.00 74.94 258 PRO A O 1
ATOM 2113 N N . THR A 1 259 ? 1.389 -11.486 -14.478 1.00 76.19 259 THR A N 1
ATOM 2114 C CA . THR A 1 259 ? 2.344 -12.438 -13.887 1.00 76.19 259 THR A CA 1
ATOM 2115 C C . THR A 1 259 ? 3.097 -13.241 -14.948 1.00 76.19 259 THR A C 1
ATOM 2117 O O . THR A 1 259 ? 4.320 -13.363 -14.869 1.00 76.19 259 THR A O 1
ATOM 2120 N N . LYS A 1 260 ? 2.396 -13.704 -15.990 1.00 85.00 260 LYS A N 1
ATOM 2121 C CA . LYS A 1 260 ? 2.990 -14.457 -17.104 1.00 85.00 260 LYS A CA 1
ATOM 2122 C C . LYS A 1 260 ? 3.974 -13.612 -17.916 1.00 85.00 260 LYS A C 1
ATOM 2124 O O . LYS A 1 260 ? 5.005 -14.125 -18.334 1.00 85.00 260 LYS A O 1
ATOM 2129 N N . ILE A 1 261 ? 3.702 -12.315 -18.088 1.00 87.81 261 ILE A N 1
ATOM 2130 C CA . ILE A 1 261 ? 4.617 -11.372 -18.759 1.00 87.81 261 ILE A CA 1
ATOM 2131 C C . ILE A 1 261 ? 5.988 -11.342 -18.062 1.00 87.81 261 ILE A C 1
ATOM 2133 O O . ILE A 1 261 ? 7.028 -11.417 -18.721 1.00 87.81 261 ILE A O 1
ATOM 2137 N N . ILE A 1 262 ? 6.002 -11.266 -16.726 1.00 84.81 262 ILE A N 1
ATOM 2138 C CA . ILE A 1 262 ? 7.245 -11.274 -15.938 1.00 84.81 262 ILE A CA 1
ATOM 2139 C C . ILE A 1 262 ? 7.973 -12.614 -16.089 1.00 84.81 262 ILE A C 1
ATOM 2141 O O . ILE A 1 262 ? 9.196 -12.635 -16.233 1.00 84.81 262 ILE A O 1
ATOM 2145 N N . GLU A 1 263 ? 7.243 -13.729 -16.029 1.00 89.12 263 GLU A N 1
ATOM 2146 C CA . GLU A 1 263 ? 7.812 -15.075 -16.156 1.00 89.12 263 GLU A CA 1
ATOM 2147 C C . GLU A 1 263 ? 8.471 -15.292 -17.520 1.00 89.12 263 GLU A C 1
ATOM 2149 O O . GLU A 1 263 ? 9.637 -15.681 -17.572 1.00 89.12 263 GLU A O 1
ATOM 2154 N N . MET A 1 264 ? 7.786 -14.940 -18.608 1.00 91.00 264 MET A N 1
ATOM 2155 C CA . MET A 1 264 ? 8.342 -14.980 -19.965 1.00 91.00 264 MET A CA 1
ATOM 2156 C C . MET A 1 264 ? 9.611 -14.127 -20.067 1.00 91.00 264 MET A C 1
ATOM 2158 O O . MET A 1 264 ? 10.648 -14.585 -20.541 1.00 91.00 264 MET A O 1
ATOM 2162 N N . GLY A 1 265 ? 9.577 -12.908 -19.525 1.00 91.00 265 GLY A N 1
ATOM 2163 C CA . GLY A 1 265 ? 10.738 -12.025 -19.498 1.00 91.00 265 GLY A CA 1
ATOM 2164 C C . GLY A 1 265 ? 11.934 -12.580 -18.713 1.00 91.00 265 GLY A C 1
ATOM 2165 O O . GLY A 1 265 ? 13.088 -12.324 -19.073 1.00 91.00 265 GLY A O 1
ATOM 2166 N N . LYS A 1 266 ? 11.708 -13.365 -17.650 1.00 90.00 266 LYS A N 1
ATOM 2167 C CA . LYS A 1 266 ? 12.779 -14.073 -16.919 1.00 90.00 266 LYS A CA 1
ATOM 2168 C C . LYS A 1 266 ? 13.423 -15.177 -17.760 1.00 90.00 266 LYS A C 1
ATOM 2170 O O . LYS A 1 266 ? 14.619 -15.399 -17.602 1.00 90.00 266 LYS A O 1
ATOM 2175 N N . LEU A 1 267 ? 12.653 -15.813 -18.641 1.00 91.06 267 LEU A N 1
ATOM 2176 C CA . LEU A 1 267 ? 13.076 -16.933 -19.487 1.00 91.06 267 LEU A CA 1
ATOM 2177 C C . LEU A 1 267 ? 13.628 -16.508 -20.858 1.00 91.06 267 LEU A C 1
ATOM 2179 O O . LEU A 1 267 ? 13.930 -17.372 -21.677 1.00 91.06 267 LEU A O 1
ATOM 2183 N N . ALA A 1 268 ? 13.791 -15.202 -21.103 1.00 93.56 268 ALA A N 1
ATOM 2184 C CA . ALA A 1 268 ? 14.331 -14.688 -22.359 1.00 93.56 268 ALA A CA 1
ATOM 2185 C C . ALA A 1 268 ? 15.683 -15.342 -22.714 1.00 93.56 268 ALA A C 1
ATOM 2187 O O . ALA A 1 268 ? 16.644 -15.302 -21.935 1.00 93.56 268 ALA A O 1
ATOM 2188 N N . ARG A 1 269 ? 15.760 -15.919 -23.915 1.00 93.81 269 ARG A N 1
ATOM 2189 C CA . ARG A 1 269 ? 16.947 -16.570 -24.475 1.00 93.81 269 ARG A CA 1
ATOM 2190 C C . ARG A 1 269 ? 18.082 -15.564 -24.641 1.00 93.81 269 ARG A C 1
ATOM 2192 O O . ARG A 1 269 ? 17.865 -14.368 -24.819 1.00 93.81 269 ARG A O 1
ATOM 2199 N N . ASN A 1 270 ? 19.316 -16.068 -24.599 1.00 94.94 270 ASN A N 1
ATOM 2200 C CA . ASN A 1 270 ? 20.549 -15.286 -24.762 1.00 94.94 270 ASN A CA 1
ATOM 2201 C C . ASN A 1 270 ? 20.736 -14.147 -23.741 1.00 94.94 270 ASN A C 1
ATOM 2203 O O . ASN A 1 270 ? 21.538 -13.241 -23.978 1.00 94.94 270 ASN A O 1
ATOM 2207 N N . TYR A 1 271 ? 20.016 -14.178 -22.614 1.00 96.12 271 TYR A N 1
ATOM 2208 C CA . TYR A 1 271 ? 20.117 -13.158 -21.577 1.00 96.12 271 TYR A CA 1
ATOM 2209 C C . TYR A 1 271 ? 21.540 -13.051 -21.016 1.00 96.12 271 TYR A C 1
ATOM 2211 O O . TYR A 1 271 ? 22.120 -14.026 -20.544 1.00 96.12 271 TYR A O 1
ATOM 2219 N N . ILE A 1 272 ? 22.079 -11.830 -21.014 1.00 95.75 272 ILE A N 1
ATOM 2220 C CA . ILE A 1 272 ? 23.369 -11.494 -20.406 1.00 95.75 272 ILE A CA 1
ATOM 2221 C C . ILE A 1 272 ? 23.161 -10.296 -19.481 1.00 95.75 272 ILE A C 1
ATOM 2223 O O . ILE A 1 272 ? 22.944 -9.174 -19.947 1.00 95.75 272 ILE A O 1
ATOM 2227 N N . ASP A 1 273 ? 23.271 -10.521 -18.170 1.00 93.94 273 ASP A N 1
ATOM 2228 C CA . ASP A 1 273 ? 22.971 -9.515 -17.142 1.00 93.94 273 ASP A CA 1
ATOM 2229 C C . ASP A 1 273 ? 23.776 -8.221 -17.326 1.00 93.94 273 ASP A C 1
ATOM 2231 O O . ASP A 1 273 ? 23.213 -7.130 -17.318 1.00 93.94 273 ASP A O 1
ATOM 2235 N N . ALA A 1 274 ? 25.075 -8.336 -17.621 1.00 96.44 274 ALA A N 1
ATOM 2236 C CA . ALA A 1 274 ? 25.946 -7.187 -17.859 1.00 96.44 274 ALA A CA 1
ATOM 2237 C C . ALA A 1 274 ? 25.461 -6.296 -19.017 1.00 96.44 274 ALA A C 1
ATOM 2239 O O . ALA A 1 274 ? 25.489 -5.074 -18.898 1.00 96.44 274 ALA A O 1
ATOM 2240 N N . LYS A 1 275 ? 24.961 -6.888 -20.113 1.00 96.56 275 LYS A N 1
ATOM 2241 C CA . LYS A 1 275 ? 24.411 -6.130 -21.250 1.00 96.56 275 LYS A CA 1
ATOM 2242 C C . LYS A 1 275 ? 23.074 -5.488 -20.892 1.00 96.56 275 LYS A C 1
ATOM 2244 O O . LYS A 1 275 ? 22.842 -4.327 -21.221 1.00 96.56 275 LYS A O 1
ATOM 2249 N N . TRP A 1 276 ? 22.221 -6.208 -20.162 1.00 97.00 276 TRP A N 1
ATOM 2250 C CA . TRP A 1 276 ? 20.933 -5.673 -19.726 1.00 97.00 276 TRP A CA 1
ATOM 2251 C C . TRP A 1 276 ? 21.086 -4.505 -18.749 1.00 97.00 276 TRP A C 1
ATOM 2253 O O . TRP A 1 276 ? 20.366 -3.511 -18.851 1.00 97.00 276 TRP A O 1
ATOM 2263 N N . ASN A 1 277 ? 22.062 -4.581 -17.843 1.00 94.44 277 ASN A N 1
ATOM 2264 C CA . ASN A 1 277 ? 22.345 -3.541 -16.854 1.00 94.44 277 ASN A CA 1
ATOM 2265 C C . ASN A 1 277 ? 22.671 -2.183 -17.487 1.00 94.44 277 ASN A C 1
ATOM 2267 O O . ASN A 1 277 ? 22.332 -1.163 -16.896 1.00 94.44 277 ASN A O 1
ATOM 2271 N N . VAL A 1 278 ? 23.245 -2.164 -18.695 1.00 96.81 278 VAL A N 1
ATOM 2272 C CA . VAL A 1 278 ? 23.558 -0.928 -19.434 1.00 96.81 278 VAL A CA 1
ATOM 2273 C C . VAL A 1 278 ? 22.296 -0.209 -19.928 1.00 96.81 278 VAL A C 1
ATOM 2275 O O . VAL A 1 278 ? 22.287 1.015 -20.034 1.00 96.81 278 VAL A O 1
ATOM 2278 N N . VAL A 1 279 ? 21.215 -0.938 -20.234 1.00 97.12 279 VAL A N 1
ATOM 2279 C CA . VAL A 1 279 ? 20.046 -0.378 -20.946 1.00 97.12 279 VAL A CA 1
ATOM 2280 C C . VAL A 1 279 ? 18.747 -0.374 -20.139 1.00 97.12 279 VAL A C 1
ATOM 2282 O O . VAL A 1 279 ? 17.847 0.414 -20.439 1.00 97.12 279 VAL A O 1
ATOM 2285 N N . ARG A 1 280 ? 18.626 -1.220 -19.107 1.00 95.62 280 ARG A N 1
ATOM 2286 C CA . ARG A 1 280 ? 17.364 -1.458 -18.385 1.00 95.62 280 ARG A CA 1
ATOM 2287 C C . ARG A 1 280 ? 16.761 -0.199 -17.762 1.00 95.62 280 ARG A C 1
ATOM 2289 O O . ARG A 1 280 ? 15.550 -0.013 -17.814 1.00 95.62 280 ARG A O 1
ATOM 2296 N N . GLU A 1 281 ? 17.589 0.682 -17.208 1.00 96.88 281 GLU A N 1
ATOM 2297 C CA . GLU A 1 281 ? 17.124 1.922 -16.575 1.00 96.88 281 GLU A CA 1
ATOM 2298 C C . GLU A 1 281 ? 16.508 2.880 -17.593 1.00 96.88 281 GLU A C 1
ATOM 2300 O O . GLU A 1 281 ? 15.419 3.405 -17.372 1.00 96.88 281 GLU A O 1
ATOM 2305 N N . ASN A 1 282 ? 17.157 3.042 -18.748 1.00 97.00 282 ASN A N 1
ATOM 2306 C CA . ASN A 1 282 ? 16.661 3.894 -19.826 1.00 97.00 282 ASN A CA 1
ATOM 2307 C C . ASN A 1 282 ? 15.341 3.372 -20.395 1.00 97.00 282 ASN A C 1
ATOM 2309 O O . ASN A 1 282 ? 14.417 4.150 -20.635 1.00 97.00 282 ASN A O 1
ATOM 2313 N N . ILE A 1 283 ? 15.237 2.053 -20.576 1.00 97.06 283 ILE A N 1
ATOM 2314 C CA . ILE A 1 283 ? 14.014 1.416 -21.068 1.00 97.06 283 ILE A CA 1
ATOM 2315 C C . ILE A 1 283 ? 12.862 1.610 -20.074 1.00 97.06 283 ILE A C 1
ATOM 2317 O O . ILE A 1 283 ? 11.767 1.989 -20.491 1.00 97.06 283 ILE A O 1
ATOM 2321 N N . MET A 1 284 ? 13.111 1.402 -18.776 1.00 97.12 284 MET A N 1
ATOM 2322 C CA . MET A 1 284 ? 12.112 1.616 -17.724 1.00 97.12 284 MET A CA 1
ATOM 2323 C C . MET A 1 284 ? 11.671 3.083 -17.662 1.00 97.12 284 MET A C 1
ATOM 2325 O O . MET A 1 284 ? 10.479 3.379 -17.693 1.00 97.12 284 MET A O 1
ATOM 2329 N N . MET A 1 285 ? 12.625 4.017 -17.660 1.00 97.31 285 MET A N 1
ATOM 2330 C CA . MET A 1 285 ? 12.349 5.454 -17.647 1.00 97.31 285 MET A CA 1
ATOM 2331 C C . MET A 1 285 ? 11.511 5.896 -18.856 1.00 97.31 285 MET A C 1
ATOM 2333 O O . MET A 1 285 ? 10.620 6.733 -18.715 1.00 97.31 285 MET A O 1
ATOM 2337 N N . GLU A 1 286 ? 11.771 5.358 -20.051 1.00 96.25 286 GLU A N 1
ATOM 2338 C CA . GLU A 1 286 ? 10.959 5.650 -21.238 1.00 96.25 286 GLU A CA 1
ATOM 2339 C C . GLU A 1 286 ? 9.512 5.176 -21.057 1.00 96.25 286 GLU A C 1
ATOM 2341 O O . GLU A 1 286 ? 8.585 5.954 -21.287 1.00 96.25 286 GLU A O 1
ATOM 2346 N N . ALA A 1 287 ? 9.314 3.943 -20.587 1.00 96.88 287 ALA A N 1
ATOM 2347 C CA . ALA A 1 287 ? 7.984 3.390 -20.346 1.00 96.88 287 ALA A CA 1
ATOM 2348 C C . ALA A 1 287 ? 7.211 4.187 -19.278 1.00 96.88 287 ALA A C 1
ATOM 2350 O O . ALA A 1 287 ? 6.056 4.564 -19.493 1.00 96.88 287 ALA A O 1
ATOM 2351 N N . LEU A 1 288 ? 7.866 4.540 -18.166 1.00 97.00 288 LEU A N 1
ATOM 2352 C CA . LEU A 1 288 ? 7.274 5.369 -17.114 1.00 97.00 288 LEU A CA 1
ATOM 2353 C C . LEU A 1 288 ? 6.897 6.764 -17.621 1.00 97.00 288 LEU A C 1
ATOM 2355 O O . LEU A 1 288 ? 5.821 7.263 -17.300 1.00 97.00 288 LEU A O 1
ATOM 2359 N N . LYS A 1 289 ? 7.743 7.397 -18.443 1.00 96.25 289 LYS A N 1
ATOM 2360 C CA . LYS A 1 289 ? 7.435 8.703 -19.048 1.00 96.25 289 LYS A CA 1
ATOM 2361 C C . LYS A 1 289 ? 6.206 8.645 -19.950 1.00 96.25 289 LYS A C 1
ATOM 2363 O O . LYS A 1 289 ? 5.441 9.605 -19.960 1.00 96.25 289 LYS A O 1
ATOM 2368 N N . ILE A 1 290 ? 6.014 7.557 -20.700 1.00 95.81 290 ILE A N 1
ATOM 2369 C CA . ILE A 1 290 ? 4.804 7.362 -21.512 1.00 95.81 290 ILE A CA 1
ATOM 2370 C C . ILE A 1 290 ? 3.591 7.248 -20.585 1.00 95.81 290 ILE A C 1
ATOM 2372 O O . ILE A 1 290 ? 2.651 8.029 -20.732 1.00 95.81 290 ILE A O 1
ATOM 2376 N N . LYS A 1 291 ? 3.650 6.357 -19.584 1.00 95.31 291 LYS A N 1
ATOM 2377 C CA . LYS A 1 291 ? 2.573 6.149 -18.604 1.00 95.31 291 LYS A CA 1
ATOM 2378 C C . LYS A 1 291 ? 2.186 7.441 -17.881 1.00 95.31 291 LYS A C 1
ATOM 2380 O O . LYS A 1 291 ? 1.032 7.834 -17.897 1.00 95.31 291 LYS A O 1
ATOM 2385 N N . PHE A 1 292 ? 3.132 8.153 -17.283 1.00 94.19 292 PHE A N 1
ATOM 2386 C CA . PHE A 1 292 ? 2.839 9.338 -16.467 1.00 94.19 292 PHE A CA 1
ATOM 2387 C C . PHE A 1 292 ? 2.601 10.624 -17.274 1.00 94.19 292 PHE A C 1
ATOM 2389 O O . PHE A 1 292 ? 2.388 11.690 -16.696 1.00 94.19 292 PHE A O 1
ATOM 2396 N N . LYS A 1 293 ? 2.611 10.551 -18.611 1.00 92.81 293 LYS A N 1
ATOM 2397 C CA . LYS A 1 293 ? 2.178 11.655 -19.479 1.00 92.81 293 LYS A CA 1
ATOM 2398 C C . LYS A 1 293 ? 0.663 11.654 -19.709 1.00 92.81 293 LYS A C 1
ATOM 2400 O O . LYS A 1 293 ? 0.120 12.721 -19.998 1.00 92.81 293 LYS A O 1
ATOM 2405 N N . MET A 1 294 ? -0.001 10.502 -19.596 1.00 86.06 294 MET A N 1
ATOM 2406 C CA . MET A 1 294 ? -1.443 10.364 -19.831 1.00 86.06 294 MET A CA 1
ATOM 2407 C C . MET A 1 294 ? -2.249 10.453 -18.527 1.00 86.06 294 MET A C 1
ATOM 2409 O O . MET A 1 294 ? -1.735 10.179 -17.441 1.00 86.06 294 MET A O 1
ATOM 2413 N N . SER A 1 295 ? -3.519 10.830 -18.647 1.00 77.00 295 SER A N 1
ATOM 2414 C CA . SER A 1 295 ? -4.481 10.781 -17.544 1.00 77.00 295 SER A CA 1
ATOM 2415 C C . SER A 1 295 ? -5.004 9.347 -17.359 1.00 77.00 295 SER A C 1
ATOM 2417 O O . SER A 1 295 ? -5.106 8.635 -18.362 1.00 77.00 295 SER A O 1
ATOM 2419 N N . PRO A 1 296 ? -5.302 8.878 -16.130 1.00 82.06 296 PRO A N 1
ATOM 2420 C CA . PRO A 1 296 ? -5.237 9.580 -14.835 1.00 82.06 296 PRO A CA 1
ATOM 2421 C C . PRO A 1 296 ? -3.856 9.555 -14.148 1.00 82.06 296 PRO A C 1
ATOM 2423 O O . PRO A 1 296 ? -3.680 10.092 -13.054 1.00 82.06 296 PRO A O 1
ATOM 2426 N N . PHE A 1 297 ? -2.855 8.900 -14.744 1.00 85.12 297 PHE A N 1
ATOM 2427 C CA . PHE A 1 297 ? -1.558 8.671 -14.094 1.00 85.12 297 PHE A CA 1
ATOM 2428 C C . PHE A 1 297 ? -0.780 9.962 -13.848 1.00 85.12 297 PHE A C 1
ATOM 2430 O O . PHE A 1 297 ? -0.117 10.100 -12.820 1.00 85.12 297 PHE A O 1
ATOM 2437 N N . LYS A 1 298 ? -0.867 10.910 -14.782 1.00 86.06 298 LYS A N 1
ATOM 2438 C CA . LYS A 1 298 ? -0.244 12.227 -14.667 1.00 86.06 298 LYS A CA 1
ATOM 2439 C C . LYS A 1 298 ? -0.766 12.993 -13.453 1.00 86.06 298 LYS A C 1
ATOM 2441 O O . LYS A 1 298 ? 0.023 13.581 -12.721 1.00 86.06 298 LYS A O 1
ATOM 2446 N N . GLU A 1 299 ? -2.074 12.988 -13.226 1.00 79.12 299 GLU A N 1
ATOM 2447 C CA . GLU A 1 299 ? -2.682 13.645 -12.069 1.00 79.12 299 GLU A CA 1
ATOM 2448 C C . GLU A 1 299 ? -2.279 12.921 -10.779 1.00 79.12 299 GLU A C 1
ATOM 2450 O O . GLU A 1 299 ? -1.851 13.554 -9.813 1.00 79.12 299 GLU A O 1
ATOM 2455 N N . ALA A 1 300 ? -2.303 11.585 -10.796 1.00 76.62 300 ALA A N 1
ATOM 2456 C CA . ALA A 1 300 ? -1.909 10.767 -9.656 1.00 76.62 300 ALA A CA 1
ATOM 2457 C C . ALA A 1 300 ? -0.452 11.009 -9.223 1.00 76.62 300 ALA A C 1
ATOM 2459 O O . ALA A 1 300 ? -0.197 11.177 -8.034 1.00 76.62 300 ALA A O 1
ATOM 2460 N N . ILE A 1 301 ? 0.508 11.070 -10.154 1.00 85.31 301 ILE A N 1
ATOM 2461 C CA . ILE A 1 301 ? 1.923 11.269 -9.796 1.00 85.31 301 ILE A CA 1
ATOM 2462 C C . ILE A 1 301 ? 2.221 12.688 -9.291 1.00 85.31 301 ILE A C 1
ATOM 2464 O O . ILE A 1 301 ? 3.190 12.877 -8.564 1.00 85.31 301 ILE A O 1
ATOM 2468 N N . ILE A 1 302 ? 1.402 13.684 -9.647 1.00 82.25 302 ILE A N 1
ATOM 2469 C CA . ILE A 1 302 ? 1.556 15.064 -9.164 1.00 82.25 302 ILE A CA 1
ATOM 2470 C C . ILE A 1 302 ? 0.918 15.231 -7.785 1.00 82.25 302 ILE A C 1
ATOM 2472 O O . ILE A 1 302 ? 1.560 15.780 -6.895 1.00 82.25 302 ILE A O 1
ATOM 2476 N N . ASN A 1 303 ? -0.328 14.781 -7.622 1.00 74.81 303 ASN A N 1
ATOM 2477 C CA . ASN A 1 303 ? -1.158 15.161 -6.478 1.00 74.81 303 ASN A CA 1
ATOM 2478 C C . ASN A 1 303 ? -1.005 14.204 -5.294 1.00 74.81 303 ASN A C 1
ATOM 2480 O O . ASN A 1 303 ? -0.962 14.641 -4.153 1.00 74.81 303 ASN A O 1
ATOM 2484 N N . TYR A 1 304 ? -0.887 12.901 -5.550 1.00 68.19 304 TYR A N 1
ATOM 2485 C CA . TYR A 1 304 ? -0.855 11.891 -4.487 1.00 68.19 304 TYR A CA 1
ATOM 2486 C C . TYR A 1 304 ? 0.331 12.029 -3.507 1.00 68.19 304 TYR A C 1
ATOM 2488 O O . TYR A 1 304 ? 0.169 11.725 -2.321 1.00 68.19 304 TYR A O 1
ATOM 2496 N N . PRO A 1 305 ? 1.523 12.489 -3.941 1.00 73.94 305 PRO A N 1
ATOM 2497 C CA . PRO A 1 305 ? 2.641 12.750 -3.032 1.00 73.94 305 PRO A CA 1
ATOM 2498 C C . PRO A 1 305 ? 2.470 13.970 -2.134 1.00 73.94 305 PRO A C 1
ATOM 2500 O O . PRO A 1 305 ? 3.168 14.047 -1.128 1.00 73.94 305 PRO A O 1
ATOM 2503 N N . ILE A 1 306 ? 1.578 14.900 -2.472 1.00 68.38 306 ILE A N 1
ATOM 2504 C CA . ILE A 1 306 ? 1.410 16.156 -1.741 1.00 68.38 306 ILE A CA 1
ATOM 2505 C C . ILE A 1 306 ? 0.495 15.912 -0.540 1.00 68.38 306 ILE A C 1
ATOM 2507 O O . ILE A 1 306 ? -0.615 15.401 -0.678 1.00 68.38 306 ILE A O 1
ATOM 2511 N N . ARG A 1 307 ? 0.976 16.261 0.650 1.00 60.84 307 ARG A N 1
ATOM 2512 C CA . ARG A 1 307 ? 0.207 16.245 1.895 1.00 60.84 307 ARG A CA 1
ATOM 2513 C C . ARG A 1 307 ? -0.602 17.536 2.053 1.00 60.84 307 ARG A C 1
ATOM 2515 O O . ARG A 1 307 ? -0.317 18.544 1.413 1.00 60.84 307 ARG A O 1
ATOM 2522 N N . ASN A 1 308 ? -1.584 17.519 2.955 1.00 50.59 308 ASN A N 1
ATOM 2523 C CA . ASN A 1 308 ? -2.424 18.688 3.258 1.00 50.59 308 ASN A CA 1
ATOM 2524 C C . ASN A 1 308 ? -1.618 19.887 3.796 1.00 50.59 308 ASN A C 1
ATOM 2526 O O . ASN A 1 308 ? -2.032 21.026 3.623 1.00 50.59 308 ASN A O 1
ATOM 2530 N N . ASP A 1 309 ? -0.471 19.627 4.425 1.00 56.50 309 ASP A N 1
ATOM 2531 C CA . ASP A 1 309 ? 0.487 20.629 4.917 1.00 56.50 309 ASP A CA 1
ATOM 2532 C C . ASP A 1 309 ? 1.450 21.139 3.822 1.00 56.50 309 ASP A C 1
ATOM 2534 O O . ASP A 1 309 ? 2.289 21.999 4.082 1.00 56.50 309 ASP A O 1
ATOM 2538 N N . GLY A 1 310 ? 1.327 20.638 2.589 1.00 61.28 310 GLY A N 1
ATOM 2539 C CA . GLY A 1 310 ? 2.176 21.000 1.456 1.00 61.28 310 GLY A CA 1
ATOM 2540 C C . GLY A 1 310 ? 3.486 20.213 1.363 1.00 61.28 310 GLY A C 1
ATOM 2541 O O . GLY A 1 310 ? 4.215 20.386 0.382 1.00 61.28 310 GLY A O 1
ATOM 2542 N N . GLU A 1 311 ? 3.787 19.326 2.317 1.00 69.62 311 GLU A N 1
ATOM 2543 C CA . GLU A 1 311 ? 4.966 18.463 2.235 1.00 69.62 311 GLU A CA 1
ATOM 2544 C C . GLU A 1 311 ? 4.830 17.422 1.116 1.00 69.62 311 GLU A C 1
ATOM 2546 O O . GLU A 1 311 ? 3.749 16.899 0.831 1.00 69.62 311 GLU A O 1
ATOM 2551 N N . ILE A 1 312 ? 5.954 17.094 0.475 1.00 72.62 312 ILE A N 1
ATOM 2552 C CA . ILE A 1 312 ? 6.004 16.165 -0.656 1.00 72.62 312 ILE A CA 1
ATOM 2553 C C . ILE A 1 312 ? 6.631 14.846 -0.202 1.00 72.62 312 ILE A C 1
ATOM 2555 O O . ILE A 1 312 ? 7.799 14.803 0.181 1.00 72.62 312 ILE A O 1
ATOM 2559 N N . ARG A 1 313 ? 5.865 13.758 -0.300 1.00 76.44 313 ARG A N 1
ATOM 2560 C CA . ARG A 1 313 ? 6.330 12.388 -0.046 1.00 76.44 313 ARG A CA 1
ATOM 2561 C C . ARG A 1 313 ? 7.213 11.879 -1.183 1.00 76.44 313 ARG A C 1
ATOM 2563 O O . ARG A 1 313 ? 6.976 12.199 -2.348 1.00 76.44 313 ARG A O 1
ATOM 2570 N N . THR A 1 314 ? 8.178 11.025 -0.847 1.00 79.69 314 THR A N 1
ATOM 2571 C CA . THR A 1 314 ? 8.985 10.297 -1.844 1.00 79.69 314 THR A CA 1
ATOM 2572 C C . THR A 1 314 ? 8.382 8.930 -2.153 1.00 79.69 314 THR A C 1
ATOM 2574 O O . THR A 1 314 ? 7.653 8.358 -1.335 1.00 79.69 314 THR A O 1
ATOM 2577 N N . PHE A 1 315 ? 8.664 8.397 -3.341 1.00 81.62 315 PHE A N 1
ATOM 2578 C CA . PHE A 1 315 ? 8.181 7.075 -3.744 1.00 81.62 315 PHE A CA 1
ATOM 2579 C C . PHE A 1 315 ? 9.140 5.966 -3.296 1.00 81.62 315 PHE A C 1
ATOM 2581 O O . PHE A 1 315 ? 10.343 6.035 -3.543 1.00 81.62 315 PHE A O 1
ATOM 2588 N N . LEU A 1 316 ? 8.605 4.887 -2.720 1.00 78.12 316 LEU A N 1
ATOM 2589 C CA . LEU A 1 316 ? 9.333 3.668 -2.362 1.00 78.12 316 LEU A CA 1
ATOM 2590 C C . LEU A 1 316 ? 8.671 2.439 -3.008 1.00 78.12 316 LEU A C 1
ATOM 2592 O O . LEU A 1 316 ? 7.503 2.149 -2.756 1.00 78.12 316 LEU A O 1
ATOM 2596 N N . GLU A 1 317 ? 9.431 1.684 -3.806 1.00 78.19 317 GLU A N 1
ATOM 2597 C CA . GLU A 1 317 ? 8.981 0.404 -4.379 1.00 78.19 317 GLU A CA 1
ATOM 2598 C C . GLU A 1 317 ? 9.274 -0.741 -3.392 1.00 78.19 317 GLU A C 1
ATOM 2600 O O . GLU A 1 317 ? 10.413 -1.179 -3.240 1.00 78.19 317 GLU A O 1
ATOM 2605 N N . GLY A 1 318 ? 8.250 -1.252 -2.713 1.00 69.50 318 GLY A N 1
ATOM 2606 C CA . GLY A 1 318 ? 8.332 -2.273 -1.662 1.00 69.50 318 GLY A CA 1
ATOM 2607 C C . GLY A 1 318 ? 8.416 -3.720 -2.162 1.00 69.50 318 GLY A C 1
ATOM 2608 O O . GLY A 1 318 ? 7.820 -4.605 -1.552 1.00 69.50 318 GLY A O 1
ATOM 2609 N N . SER A 1 319 ? 9.108 -3.978 -3.276 1.00 69.12 319 SER A N 1
ATOM 2610 C CA . SER A 1 319 ? 9.234 -5.324 -3.870 1.00 69.12 319 SER A CA 1
ATOM 2611 C C . SER A 1 319 ? 10.310 -6.211 -3.231 1.00 69.12 319 SER A C 1
ATOM 2613 O O . SER A 1 319 ? 10.433 -7.378 -3.597 1.00 69.12 319 SER A O 1
ATOM 2615 N N . GLY A 1 320 ? 11.153 -5.676 -2.339 1.00 64.00 320 GLY A N 1
ATOM 2616 C CA . GLY A 1 320 ? 12.330 -6.388 -1.824 1.00 64.00 320 GLY A CA 1
ATOM 2617 C C . GLY A 1 320 ? 13.460 -6.572 -2.852 1.00 64.00 320 GLY A C 1
ATOM 2618 O O . GLY A 1 320 ? 14.510 -7.133 -2.535 1.00 64.00 320 GLY A O 1
ATOM 2619 N N . ASN A 1 321 ? 13.294 -6.083 -4.089 1.00 78.50 321 ASN A N 1
ATOM 2620 C CA . ASN A 1 321 ? 14.336 -6.124 -5.109 1.00 78.50 321 ASN A CA 1
ATOM 2621 C C . ASN A 1 321 ? 15.472 -5.153 -4.749 1.00 78.50 321 ASN A C 1
ATOM 2623 O O . ASN A 1 321 ? 15.247 -3.951 -4.658 1.00 78.50 321 ASN A O 1
ATOM 2627 N N . LYS A 1 322 ? 16.709 -5.654 -4.621 1.00 77.94 322 LYS A N 1
ATOM 2628 C CA . LYS A 1 322 ? 17.884 -4.866 -4.188 1.00 77.94 322 LYS A CA 1
ATOM 2629 C C . LYS A 1 322 ? 18.239 -3.676 -5.097 1.00 77.94 322 LYS A C 1
ATOM 2631 O O . LYS A 1 322 ? 18.993 -2.800 -4.674 1.00 77.94 322 LYS A O 1
ATOM 2636 N N . PHE A 1 323 ? 17.765 -3.671 -6.343 1.00 85.00 323 PHE A N 1
ATOM 2637 C CA . 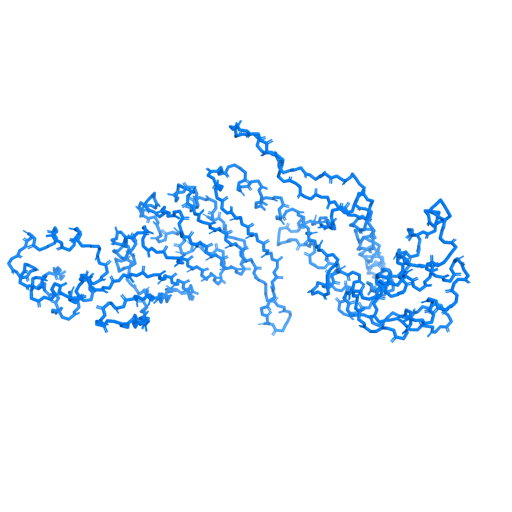PHE A 1 323 ? 18.050 -2.631 -7.329 1.00 85.00 323 PHE A CA 1
ATOM 2638 C C . PHE A 1 323 ? 16.841 -1.717 -7.564 1.00 85.00 323 PHE A C 1
ATOM 2640 O O . PHE A 1 323 ? 16.927 -0.512 -7.330 1.00 85.00 323 PHE A O 1
ATOM 2647 N N . TRP A 1 324 ? 15.719 -2.280 -8.016 1.00 82.81 324 TRP A N 1
ATOM 2648 C CA . TRP A 1 324 ? 14.541 -1.500 -8.401 1.00 82.81 324 TRP A CA 1
ATOM 2649 C C . TRP A 1 324 ? 13.798 -0.921 -7.207 1.00 82.81 324 TRP A C 1
ATOM 2651 O O . TRP A 1 324 ? 13.345 0.219 -7.274 1.00 82.81 324 TRP A O 1
ATOM 2661 N N . GLY A 1 325 ? 13.704 -1.694 -6.130 1.00 78.06 325 GLY A N 1
ATOM 2662 C CA . GLY A 1 325 ? 12.936 -1.336 -4.957 1.00 78.06 325 GLY A CA 1
ATOM 2663 C C . GLY A 1 325 ? 13.767 -1.316 -3.692 1.00 78.06 325 GLY A C 1
ATOM 2664 O O . GLY A 1 325 ? 14.982 -1.096 -3.699 1.00 78.06 325 GLY A O 1
ATOM 2665 N N . THR A 1 326 ? 13.066 -1.534 -2.596 1.00 70.94 326 THR A N 1
ATOM 2666 C CA . THR A 1 326 ? 13.612 -1.651 -1.263 1.00 70.94 326 THR A CA 1
ATOM 2667 C C . THR A 1 326 ? 12.940 -2.800 -0.526 1.00 70.94 326 THR A C 1
ATOM 2669 O O . THR A 1 326 ? 11.795 -3.166 -0.808 1.00 70.94 326 THR A O 1
ATOM 2672 N N . THR A 1 327 ? 13.670 -3.396 0.412 1.00 62.88 327 THR A N 1
ATOM 2673 C CA . THR A 1 327 ? 13.066 -4.242 1.435 1.00 62.88 327 THR A CA 1
ATOM 2674 C C . THR A 1 327 ? 12.775 -3.351 2.623 1.00 62.88 327 THR A C 1
ATOM 2676 O O . THR A 1 327 ? 13.689 -2.813 3.242 1.00 62.88 327 THR A O 1
ATOM 2679 N N . ILE A 1 328 ? 11.503 -3.213 2.960 1.00 60.94 328 ILE A N 1
ATOM 2680 C CA . ILE A 1 328 ? 11.118 -2.612 4.229 1.00 60.94 328 ILE A CA 1
ATOM 2681 C C . ILE A 1 328 ? 11.233 -3.741 5.244 1.00 60.94 328 ILE A C 1
ATOM 2683 O O . ILE A 1 328 ? 10.433 -4.675 5.220 1.00 60.94 328 ILE A O 1
ATOM 2687 N N . ARG A 1 329 ? 12.305 -3.723 6.040 1.00 54.81 329 ARG A N 1
ATOM 2688 C CA . ARG A 1 329 ? 12.478 -4.666 7.140 1.00 54.81 329 ARG A CA 1
ATOM 2689 C C . ARG A 1 329 ? 12.197 -3.948 8.444 1.00 54.81 329 ARG A C 1
ATOM 2691 O O . ARG A 1 329 ? 12.739 -2.877 8.710 1.00 54.81 329 ARG A O 1
ATOM 2698 N N . THR A 1 330 ? 11.420 -4.608 9.278 1.00 47.12 330 THR A N 1
ATOM 2699 C CA . THR A 1 330 ? 11.621 -4.568 10.717 1.00 47.12 330 THR A CA 1
ATOM 2700 C C . THR A 1 330 ? 12.692 -5.624 11.004 1.00 47.12 330 THR A C 1
ATOM 2702 O O . THR A 1 330 ? 12.497 -6.811 10.749 1.00 47.12 330 THR A O 1
ATOM 2705 N N . SER A 1 331 ? 13.909 -5.210 11.358 1.00 40.88 331 SER A N 1
ATOM 2706 C CA . SER A 1 331 ? 14.965 -6.152 11.759 1.00 40.88 331 SER A CA 1
ATOM 2707 C C . SER A 1 331 ? 15.055 -6.176 13.281 1.00 40.88 331 SER A C 1
ATOM 2709 O O . SER A 1 331 ? 15.339 -5.137 13.875 1.00 40.88 331 SER A O 1
ATOM 2711 N N . GLY A 1 332 ? 14.802 -7.347 13.871 1.00 40.09 332 GLY A N 1
ATOM 2712 C CA . GLY A 1 332 ? 14.648 -7.540 15.311 1.00 40.09 332 GLY A CA 1
ATOM 2713 C C . GLY A 1 332 ? 15.924 -7.820 16.112 1.00 40.09 332 GLY A C 1
ATOM 2714 O O . GLY A 1 332 ? 16.995 -8.100 15.571 1.00 40.09 332 GLY A O 1
ATOM 2715 N N . GLY A 1 333 ? 15.726 -7.811 17.430 1.00 30.88 333 GLY A N 1
ATOM 2716 C CA . GLY A 1 333 ? 16.542 -8.408 18.485 1.00 30.88 333 GLY A CA 1
ATOM 2717 C C . GLY A 1 333 ? 15.649 -8.593 19.720 1.00 30.88 333 GLY A C 1
ATOM 2718 O O . GLY A 1 333 ? 14.754 -7.777 19.939 1.00 30.88 333 GLY A O 1
ATOM 2719 N N . LEU A 1 334 ? 15.843 -9.661 20.508 1.00 33.53 334 LEU A N 1
ATOM 2720 C CA . LEU A 1 334 ? 15.205 -9.765 21.828 1.00 33.53 334 LEU A CA 1
ATOM 2721 C C . LEU A 1 334 ? 15.494 -8.459 22.595 1.00 33.53 334 LEU A C 1
ATOM 2723 O O . LEU A 1 334 ? 16.657 -8.083 22.717 1.00 33.53 334 LEU A O 1
ATOM 2727 N N . PHE A 1 335 ? 14.447 -7.804 23.105 1.00 31.91 335 PHE A N 1
ATOM 2728 C CA . PHE A 1 335 ? 14.495 -6.562 23.895 1.00 31.91 335 PHE A CA 1
ATOM 2729 C C . PHE A 1 335 ? 14.718 -5.238 23.118 1.00 31.91 335 PHE A C 1
ATOM 2731 O O . PHE A 1 335 ? 15.671 -4.505 23.367 1.00 31.91 335 PHE A O 1
ATOM 2738 N N . GLY A 1 336 ? 13.766 -4.866 22.249 1.00 38.56 336 GLY A N 1
ATOM 2739 C CA . GLY A 1 336 ? 13.287 -3.469 22.178 1.00 38.56 336 GLY A CA 1
ATOM 2740 C C . GLY A 1 336 ? 14.192 -2.404 21.543 1.00 38.56 336 GLY A C 1
ATOM 2741 O O . GLY A 1 336 ? 14.244 -1.282 22.035 1.00 38.56 336 GLY A O 1
ATOM 2742 N N . THR A 1 337 ? 14.899 -2.702 20.447 1.00 34.34 337 THR A N 1
ATOM 2743 C CA . THR A 1 337 ? 15.617 -1.667 19.660 1.00 34.34 337 THR A CA 1
ATOM 2744 C C . THR A 1 337 ? 15.350 -1.762 18.154 1.00 34.34 337 THR A C 1
ATOM 2746 O O . THR A 1 337 ? 16.249 -1.621 17.321 1.00 34.34 337 THR A O 1
ATOM 2749 N N . GLU A 1 338 ? 14.095 -1.995 17.774 1.00 53.03 338 GLU A N 1
ATOM 2750 C CA . GLU A 1 338 ? 13.714 -2.130 16.367 1.00 53.03 338 GLU A CA 1
ATOM 2751 C C . GLU A 1 338 ? 13.639 -0.761 15.663 1.00 53.03 338 GLU A C 1
ATOM 2753 O O . GLU A 1 338 ? 12.784 0.075 15.948 1.00 53.03 338 GLU A O 1
ATOM 2758 N N . LYS A 1 339 ? 14.533 -0.517 14.696 1.00 44.84 339 LYS A N 1
ATOM 2759 C CA . LYS A 1 339 ? 14.417 0.593 13.733 1.00 44.84 339 LYS A CA 1
ATOM 2760 C C . LYS A 1 339 ? 13.795 0.069 12.442 1.00 44.84 339 LYS A C 1
ATOM 2762 O O . LYS A 1 339 ? 14.240 -0.951 11.918 1.00 44.84 339 LYS A O 1
ATOM 2767 N N . ILE A 1 340 ? 12.831 0.800 11.876 1.00 50.16 340 ILE A N 1
ATOM 2768 C CA . ILE A 1 340 ? 12.385 0.560 10.496 1.00 50.16 340 ILE A CA 1
ATOM 2769 C C . ILE A 1 340 ? 13.562 0.857 9.591 1.00 50.16 340 ILE A C 1
ATOM 2771 O O . ILE A 1 340 ? 13.989 2.006 9.453 1.00 50.16 340 ILE A O 1
ATOM 2775 N N . GLN A 1 341 ? 14.105 -0.194 8.993 1.00 53.84 341 GLN A N 1
ATOM 2776 C CA . GLN A 1 341 ? 15.250 -0.078 8.122 1.00 53.84 341 GLN A CA 1
ATOM 2777 C C . GLN A 1 341 ? 14.804 -0.321 6.684 1.00 53.84 341 GLN A C 1
ATOM 2779 O O . GLN A 1 341 ? 14.291 -1.378 6.309 1.00 53.84 341 GLN A O 1
ATOM 2784 N N . VAL A 1 342 ? 15.030 0.694 5.853 1.00 56.69 342 VAL A N 1
ATOM 2785 C CA . VAL A 1 342 ? 14.973 0.579 4.396 1.00 56.69 342 VAL A CA 1
ATOM 2786 C C . VAL A 1 342 ? 16.218 -0.203 3.972 1.00 56.69 342 VAL A C 1
ATOM 2788 O O . VAL A 1 342 ? 17.296 0.353 3.765 1.00 56.69 342 VAL A O 1
ATOM 2791 N N . CYS A 1 343 ? 16.094 -1.524 3.914 1.00 51.56 343 CYS A N 1
ATOM 2792 C CA . CYS A 1 343 ? 17.168 -2.435 3.545 1.00 51.56 343 CYS A CA 1
ATOM 2793 C C . CYS A 1 343 ? 17.135 -2.685 2.031 1.00 51.56 343 CYS A C 1
ATOM 2795 O O . CYS A 1 343 ? 16.317 -3.443 1.514 1.00 51.56 343 CYS A O 1
ATOM 2797 N N . GLY A 1 344 ? 18.060 -2.074 1.298 1.00 54.12 344 GLY A N 1
ATOM 2798 C CA . GLY A 1 344 ? 18.090 -2.129 -0.167 1.00 54.12 344 GLY A CA 1
ATOM 2799 C C . GLY A 1 344 ? 18.244 -0.721 -0.714 1.00 54.12 344 GLY A C 1
ATOM 2800 O O . GLY A 1 344 ? 17.319 0.079 -0.690 1.00 54.12 344 GLY A O 1
ATOM 2801 N N . ILE A 1 345 ? 19.464 -0.394 -1.128 1.00 59.41 345 ILE A N 1
ATOM 2802 C CA . ILE A 1 345 ? 19.987 0.978 -1.044 1.00 59.41 345 ILE A CA 1
ATOM 2803 C C . ILE A 1 345 ? 19.553 1.841 -2.241 1.00 59.41 345 ILE A C 1
ATOM 2805 O O . ILE A 1 345 ? 19.621 3.070 -2.194 1.00 59.41 345 ILE A O 1
ATOM 2809 N N . LYS A 1 346 ? 19.124 1.229 -3.354 1.00 77.75 346 LYS A N 1
ATOM 2810 C CA . LYS A 1 346 ? 18.992 1.979 -4.606 1.00 77.75 346 LYS A CA 1
ATOM 2811 C C . LYS A 1 346 ? 17.617 2.606 -4.813 1.00 77.75 346 LYS A C 1
ATOM 2813 O O . LYS A 1 346 ? 17.609 3.789 -5.161 1.00 77.75 346 LYS A O 1
ATOM 2818 N N . ASN A 1 347 ? 16.516 1.870 -4.592 1.00 86.75 347 ASN A N 1
ATOM 2819 C CA . ASN A 1 347 ? 15.140 2.323 -4.866 1.00 86.75 347 ASN A CA 1
ATOM 2820 C C . ASN A 1 347 ? 15.055 3.088 -6.202 1.00 86.75 347 ASN A C 1
ATOM 2822 O O . ASN A 1 347 ? 14.563 4.217 -6.270 1.00 86.75 347 ASN A O 1
ATOM 2826 N N . VAL A 1 348 ? 15.645 2.510 -7.258 1.00 90.19 348 VAL A N 1
ATOM 2827 C CA . VAL A 1 348 ? 15.762 3.191 -8.557 1.00 90.19 348 VAL A CA 1
ATOM 2828 C C . VAL A 1 348 ? 14.379 3.571 -9.079 1.00 90.19 348 VAL A C 1
ATOM 2830 O O . VAL A 1 348 ? 14.208 4.680 -9.571 1.00 90.19 348 VAL A O 1
ATOM 2833 N N . MET A 1 349 ? 13.378 2.704 -8.903 1.00 89.25 349 MET A N 1
ATOM 2834 C CA . MET A 1 349 ? 12.023 2.955 -9.388 1.00 89.25 349 MET A CA 1
ATOM 2835 C C . MET A 1 349 ? 11.394 4.189 -8.731 1.00 89.25 349 MET A C 1
ATOM 2837 O O . MET A 1 349 ? 10.905 5.076 -9.428 1.00 89.25 349 MET A O 1
ATOM 2841 N N . GLY A 1 350 ? 11.461 4.287 -7.400 1.00 88.75 350 GLY A N 1
ATOM 2842 C CA . GLY A 1 350 ? 10.946 5.443 -6.669 1.00 88.75 350 GLY A CA 1
ATOM 2843 C C . GLY A 1 350 ? 11.606 6.754 -7.101 1.00 88.75 350 GLY A C 1
ATOM 2844 O O . GLY A 1 350 ? 10.919 7.707 -7.462 1.00 88.75 350 GLY A O 1
ATOM 2845 N N . LYS A 1 351 ? 12.941 6.758 -7.215 1.00 91.69 351 LYS A N 1
ATOM 2846 C CA . LYS A 1 351 ? 13.710 7.917 -7.705 1.00 91.69 351 LYS A CA 1
ATOM 2847 C C . LYS A 1 351 ? 13.329 8.326 -9.131 1.00 91.69 351 LYS A C 1
ATOM 2849 O O . LYS A 1 351 ? 13.266 9.517 -9.435 1.00 91.69 351 LYS A O 1
ATOM 2854 N N . MET A 1 352 ? 13.065 7.362 -10.016 1.00 95.31 352 MET A N 1
ATOM 2855 C CA . MET A 1 352 ? 12.602 7.652 -11.377 1.00 95.31 352 MET A CA 1
ATOM 2856 C C . MET A 1 352 ? 11.228 8.330 -11.371 1.00 95.31 352 MET A C 1
ATOM 2858 O O . MET A 1 352 ? 11.022 9.288 -12.117 1.00 95.31 352 MET A O 1
ATOM 2862 N N . MET A 1 353 ? 10.305 7.876 -10.521 1.00 92.06 353 MET A N 1
ATOM 2863 C CA . MET A 1 353 ? 8.979 8.485 -10.378 1.00 92.06 353 MET A CA 1
ATOM 2864 C C . MET A 1 353 ? 9.055 9.902 -9.807 1.00 92.06 353 MET A C 1
ATOM 2866 O O . MET A 1 353 ? 8.427 10.808 -10.358 1.00 92.06 353 MET A O 1
ATOM 2870 N N . ASP A 1 354 ? 9.880 10.121 -8.780 1.00 92.06 354 ASP A N 1
ATOM 2871 C CA . ASP A 1 354 ? 10.138 11.458 -8.236 1.00 92.06 354 ASP A CA 1
ATOM 2872 C C . ASP A 1 354 ? 10.691 12.410 -9.304 1.00 92.06 354 ASP A C 1
ATOM 2874 O O . ASP A 1 354 ? 10.161 13.505 -9.505 1.00 92.06 354 ASP A O 1
ATOM 2878 N N . SER A 1 355 ? 11.665 11.954 -10.095 1.00 95.25 355 SER A N 1
ATOM 2879 C CA . SER A 1 355 ? 12.210 12.745 -11.202 1.00 95.25 355 SER A CA 1
ATOM 2880 C C . SER A 1 355 ? 11.159 13.073 -12.273 1.00 95.25 355 SER A C 1
ATOM 2882 O O . SER A 1 355 ? 11.121 14.187 -12.806 1.00 95.25 355 SER A O 1
ATOM 2884 N N . ILE A 1 356 ? 10.277 12.129 -12.618 1.00 95.38 356 ILE A N 1
ATOM 2885 C CA . ILE A 1 356 ? 9.188 12.375 -13.576 1.00 95.38 356 ILE A CA 1
ATOM 2886 C C . ILE A 1 356 ? 8.223 13.433 -13.032 1.00 95.38 356 ILE A C 1
ATOM 2888 O O . ILE A 1 356 ? 7.888 14.372 -13.762 1.00 95.38 356 ILE A O 1
ATOM 2892 N N . ARG A 1 357 ? 7.816 13.321 -11.762 1.00 93.44 357 ARG A N 1
ATOM 2893 C CA . ARG A 1 357 ? 6.952 14.296 -11.082 1.00 93.44 357 ARG A CA 1
ATOM 2894 C C . ARG A 1 357 ? 7.541 15.700 -11.152 1.00 93.44 357 ARG A C 1
ATOM 2896 O O . ARG A 1 357 ? 6.878 16.623 -11.629 1.00 93.44 357 ARG A O 1
ATOM 2903 N N . GLU A 1 358 ? 8.792 15.856 -10.730 1.00 93.06 358 GLU A N 1
ATOM 2904 C CA . GLU A 1 358 ? 9.500 17.140 -10.716 1.00 93.06 358 GLU A CA 1
ATOM 2905 C C . GLU A 1 358 ? 9.563 17.771 -12.108 1.00 93.06 358 GLU A C 1
ATOM 2907 O O . GLU A 1 358 ? 9.239 18.948 -12.280 1.00 93.06 358 GLU A O 1
ATOM 2912 N N . ASN A 1 359 ? 9.875 16.970 -13.130 1.00 93.38 359 ASN A N 1
ATOM 2913 C CA . ASN A 1 359 ? 9.904 17.425 -14.517 1.00 93.38 359 ASN A CA 1
ATOM 2914 C C . ASN A 1 359 ? 8.535 17.912 -15.019 1.00 93.38 359 ASN A C 1
ATOM 2916 O O . ASN A 1 359 ? 8.460 18.897 -15.762 1.00 93.38 359 ASN A O 1
ATOM 2920 N N . ILE A 1 360 ? 7.445 17.236 -14.645 1.00 90.12 360 ILE A N 1
ATOM 2921 C CA . ILE A 1 360 ? 6.088 17.643 -15.035 1.00 90.12 360 ILE A CA 1
ATOM 2922 C C . ILE A 1 360 ? 5.705 18.956 -14.338 1.00 90.12 360 ILE A C 1
ATOM 2924 O O . ILE A 1 360 ? 5.227 19.882 -15.001 1.00 90.12 360 ILE A O 1
ATOM 2928 N N . VAL A 1 361 ? 5.961 19.067 -13.031 1.00 87.44 361 VAL A N 1
ATOM 2929 C CA . VAL A 1 361 ? 5.679 20.274 -12.236 1.00 87.44 361 VAL A CA 1
ATOM 2930 C C . VAL A 1 361 ? 6.480 21.472 -12.751 1.00 87.44 361 VAL A C 1
ATOM 2932 O O . VAL A 1 361 ? 5.918 22.548 -12.965 1.00 87.44 361 VAL A O 1
ATOM 2935 N N . PHE A 1 362 ? 7.772 21.288 -13.031 1.00 87.00 362 PHE A N 1
ATOM 2936 C CA . PHE A 1 362 ? 8.637 22.338 -13.568 1.00 87.00 362 PHE A CA 1
ATOM 2937 C C . PHE A 1 362 ? 8.142 22.867 -14.923 1.00 87.00 362 PHE A C 1
ATOM 2939 O O . PHE A 1 362 ? 8.047 24.079 -15.129 1.00 87.00 362 PHE A O 1
ATOM 2946 N N . LYS A 1 363 ? 7.743 21.975 -15.841 1.00 84.50 363 LYS A N 1
ATOM 2947 C CA . LYS A 1 363 ? 7.163 22.371 -17.138 1.00 84.50 363 LYS A CA 1
ATOM 2948 C C . LYS A 1 363 ? 5.849 23.140 -16.984 1.00 84.50 363 LYS A C 1
ATOM 2950 O O . LYS A 1 363 ? 5.597 24.049 -17.774 1.00 84.50 363 LYS A O 1
ATOM 2955 N N . LYS A 1 364 ? 5.026 22.805 -15.982 1.00 79.94 364 LYS A N 1
ATOM 2956 C CA . LYS A 1 364 ? 3.780 23.529 -15.680 1.00 79.94 364 LYS A CA 1
ATOM 2957 C C . LYS A 1 364 ? 4.072 24.968 -15.231 1.00 79.94 364 LYS A C 1
ATOM 2959 O O . LYS A 1 364 ? 3.469 25.886 -15.776 1.00 79.94 364 LYS A O 1
ATOM 2964 N N . LYS A 1 365 ? 5.054 25.167 -14.339 1.00 78.56 365 LYS A N 1
ATOM 2965 C CA . LYS A 1 365 ? 5.484 26.499 -13.858 1.00 78.56 365 LYS A CA 1
ATOM 2966 C C . LYS A 1 365 ? 6.070 27.393 -14.961 1.00 78.56 365 LYS A C 1
ATOM 2968 O O . LYS A 1 365 ? 5.821 28.594 -14.966 1.00 78.56 365 LYS A O 1
ATOM 2973 N N . LYS A 1 366 ? 6.825 26.824 -15.910 1.00 73.00 366 LYS A N 1
ATOM 2974 C CA . LYS A 1 366 ? 7.347 27.577 -17.070 1.00 73.00 366 LYS A CA 1
ATOM 2975 C C . LYS A 1 366 ? 6.244 28.025 -18.029 1.00 73.00 366 LYS A C 1
ATOM 2977 O O . LYS A 1 366 ? 6.273 29.152 -18.503 1.00 73.00 366 LYS A O 1
ATOM 2982 N N . LYS A 1 367 ? 5.255 27.167 -18.299 1.00 69.94 367 LYS A N 1
ATOM 2983 C CA . LYS A 1 367 ? 4.117 27.529 -19.160 1.00 69.94 367 LYS A CA 1
ATOM 2984 C C . LYS A 1 367 ? 3.243 28.632 -18.562 1.00 69.94 367 LYS A C 1
ATOM 2986 O O . LYS A 1 367 ? 2.727 29.437 -19.319 1.00 69.94 367 LYS A O 1
ATOM 2991 N N . SER A 1 368 ? 3.092 28.682 -17.237 1.00 64.62 368 SER A N 1
ATOM 2992 C CA . SER A 1 368 ? 2.344 29.762 -16.583 1.00 64.62 368 SER A CA 1
ATOM 2993 C C . SER A 1 368 ? 3.103 31.093 -16.557 1.00 64.62 368 SER A C 1
ATOM 2995 O O . SER A 1 368 ? 2.462 32.129 -16.553 1.00 64.62 368 SER A O 1
ATOM 2997 N N . HIS A 1 369 ? 4.443 31.079 -16.566 1.00 61.53 369 HIS A N 1
ATOM 2998 C CA . HIS A 1 369 ? 5.259 32.302 -16.644 1.00 61.53 369 HIS A CA 1
ATOM 2999 C C . HIS A 1 369 ? 5.366 32.887 -18.056 1.00 61.53 369 HIS A C 1
ATOM 3001 O O . HIS A 1 369 ? 5.542 34.085 -18.180 1.00 61.53 369 HIS A O 1
ATOM 3007 N N . ASN A 1 370 ? 5.270 32.068 -19.108 1.00 59.22 370 ASN A N 1
ATOM 3008 C CA . ASN A 1 370 ? 5.329 32.548 -20.497 1.00 59.22 370 ASN A CA 1
ATOM 3009 C C . ASN A 1 370 ? 3.967 33.009 -21.055 1.00 59.22 370 ASN A C 1
ATOM 3011 O O . ASN A 1 370 ? 3.910 33.466 -22.193 1.00 59.22 370 ASN A O 1
ATOM 3015 N N . ASN A 1 371 ? 2.883 32.821 -20.298 1.00 51.66 371 ASN A N 1
ATOM 3016 C CA . ASN A 1 371 ? 1.521 33.220 -20.669 1.00 51.66 371 ASN A CA 1
ATOM 3017 C C . ASN A 1 371 ? 1.009 34.427 -19.852 1.00 51.66 371 ASN A C 1
ATOM 3019 O O . ASN A 1 371 ? -0.156 34.792 -20.001 1.00 51.66 371 ASN A O 1
ATOM 3023 N N . ASN A 1 372 ? 1.867 35.001 -19.005 1.00 42.72 372 ASN A N 1
ATOM 3024 C CA . ASN A 1 372 ? 1.714 36.312 -18.370 1.00 42.72 372 ASN A CA 1
ATOM 3025 C C . ASN A 1 372 ? 2.730 37.260 -19.005 1.00 42.72 372 ASN A C 1
ATOM 3027 O O . ASN A 1 372 ? 2.451 38.476 -19.009 1.00 42.72 372 ASN A O 1
#

Organism: Parastrongyloides trichosuri (NCBI:txid131310)

Radius of gyration: 27.57 Å; chains: 1; bounding box: 64×63×80 Å